Protein AF-A0A3B9SVS0-F1 (afdb_monomer_lite)

pLDDT: mean 84.58, std 17.17, range [29.16, 98.44]

Radius of gyration: 19.47 Å; chains: 1; bounding box: 63×53×43 Å

Structure (mmCIF, N/CA/C/O backbone):
data_AF-A0A3B9SVS0-F1
#
_entry.id   AF-A0A3B9SVS0-F1
#
loop_
_atom_site.group_PDB
_atom_site.id
_atom_site.type_symbol
_atom_site.label_atom_id
_atom_site.label_alt_id
_atom_site.label_comp_id
_atom_site.label_asym_id
_atom_site.label_entity_id
_atom_site.label_seq_id
_atom_site.pdbx_PDB_ins_code
_atom_site.Cartn_x
_atom_site.Cartn_y
_atom_site.Cartn_z
_atom_site.occupancy
_atom_site.B_iso_or_equiv
_atom_site.auth_seq_id
_atom_site.auth_comp_id
_atom_site.auth_asym_id
_atom_site.auth_atom_id
_atom_site.pdbx_PDB_model_num
ATOM 1 N N . MET A 1 1 ? -18.457 -29.940 -22.248 1.00 34.75 1 MET A N 1
ATOM 2 C CA . MET A 1 1 ? -18.359 -29.560 -20.824 1.00 34.75 1 MET A CA 1
ATOM 3 C C . MET A 1 1 ? -16.904 -29.214 -20.535 1.00 34.75 1 MET A C 1
ATOM 5 O O . MET A 1 1 ? -16.138 -30.087 -20.166 1.00 34.75 1 MET A O 1
ATOM 9 N N . PHE A 1 2 ? -16.498 -27.975 -20.819 1.00 29.16 2 PHE A N 1
ATOM 10 C CA . PHE A 1 2 ? -15.160 -27.461 -20.512 1.00 29.16 2 PHE A CA 1
ATOM 11 C C . PHE A 1 2 ? -15.329 -26.386 -19.438 1.00 29.16 2 PHE A C 1
ATOM 13 O O . PHE A 1 2 ? -15.630 -25.236 -19.742 1.00 29.16 2 PHE A O 1
ATOM 20 N N . LEU A 1 3 ? -15.206 -26.782 -18.172 1.00 33.38 3 LEU A N 1
ATOM 21 C CA . LEU A 1 3 ? -15.013 -25.849 -17.066 1.00 33.38 3 LEU A CA 1
ATOM 22 C C . LEU A 1 3 ? -13.530 -25.465 -17.063 1.00 33.38 3 LEU A C 1
ATOM 24 O O . LEU A 1 3 ? -12.731 -26.055 -16.343 1.00 33.38 3 LEU A O 1
ATOM 28 N N . PHE A 1 4 ? -13.150 -24.486 -17.885 1.00 34.84 4 PHE A N 1
ATOM 29 C CA . PHE A 1 4 ? -11.942 -23.717 -17.599 1.00 34.84 4 PHE A CA 1
ATOM 30 C C . PHE A 1 4 ? -12.258 -22.855 -16.376 1.00 34.84 4 PHE A C 1
ATOM 32 O O . PHE A 1 4 ? -12.813 -21.763 -16.487 1.00 34.84 4 PHE A O 1
ATOM 39 N N . GLY A 1 5 ? -11.971 -23.397 -15.193 1.00 36.47 5 GLY A N 1
ATOM 40 C CA . GLY A 1 5 ? -11.959 -22.651 -13.943 1.00 36.47 5 GLY A CA 1
ATOM 41 C C . GLY A 1 5 ? -10.818 -21.643 -13.978 1.00 36.47 5 GLY A C 1
ATOM 42 O O . GLY A 1 5 ? -9.746 -21.895 -13.440 1.00 36.47 5 GLY A O 1
ATOM 43 N N . LEU A 1 6 ? -11.032 -20.512 -14.648 1.00 36.91 6 LEU A N 1
ATOM 44 C CA . LEU A 1 6 ? -10.193 -19.339 -14.478 1.00 36.91 6 LEU A CA 1
ATOM 45 C C . LEU A 1 6 ? -10.395 -18.861 -13.041 1.00 36.91 6 LEU A C 1
ATOM 47 O O . LEU A 1 6 ? -11.399 -18.234 -12.702 1.00 36.91 6 LEU A O 1
ATOM 51 N N . SER A 1 7 ? -9.435 -19.212 -12.197 1.00 43.19 7 SER A N 1
ATOM 52 C CA . SER A 1 7 ? -9.202 -18.677 -10.862 1.00 43.19 7 SER A CA 1
ATOM 53 C C . SER A 1 7 ? -8.922 -17.170 -10.946 1.00 43.19 7 SER A C 1
ATOM 55 O O . SER A 1 7 ? -7.798 -16.716 -10.772 1.00 43.19 7 SER A O 1
ATOM 57 N N . LEU A 1 8 ? -9.944 -16.385 -11.286 1.00 49.56 8 LEU A N 1
ATOM 58 C CA . LEU A 1 8 ? -9.849 -14.945 -11.493 1.00 49.56 8 LEU A CA 1
ATOM 59 C C . LEU A 1 8 ? -9.891 -14.218 -10.150 1.00 49.56 8 LEU A C 1
ATOM 61 O O . LEU A 1 8 ? -10.832 -14.376 -9.371 1.00 49.56 8 LEU A O 1
ATOM 65 N N . ILE A 1 9 ? -8.890 -13.371 -9.915 1.00 55.78 9 ILE A N 1
ATOM 66 C CA . ILE A 1 9 ? -9.034 -12.239 -9.002 1.00 55.78 9 ILE A CA 1
ATOM 67 C C . ILE A 1 9 ? -9.974 -11.255 -9.695 1.00 55.78 9 ILE A C 1
ATOM 69 O O . ILE A 1 9 ? -9.758 -10.904 -10.855 1.00 55.78 9 ILE A O 1
ATOM 73 N N . TYR A 1 10 ? -11.011 -10.798 -9.005 1.00 59.59 10 TYR A N 1
ATOM 74 C CA . TYR A 1 10 ? -11.919 -9.794 -9.550 1.00 59.59 10 TYR A CA 1
ATOM 75 C C . TYR A 1 10 ? -12.054 -8.608 -8.607 1.00 59.59 10 TYR A C 1
ATOM 77 O O . TYR A 1 10 ? -12.062 -8.743 -7.380 1.00 59.59 10 TYR A O 1
ATOM 85 N N . LEU A 1 11 ? -12.173 -7.427 -9.213 1.00 63.50 11 LEU A N 1
ATOM 86 C CA . LEU A 1 11 ? -12.477 -6.195 -8.505 1.00 63.50 11 LEU A CA 1
ATOM 87 C C . LEU A 1 11 ? -13.895 -6.295 -7.955 1.00 63.50 11 LEU A C 1
ATOM 89 O O . LEU A 1 11 ? -14.865 -6.432 -8.702 1.00 63.50 11 LEU A O 1
ATOM 93 N N . LYS A 1 12 ? -14.024 -6.210 -6.634 1.00 63.00 12 LYS A N 1
ATOM 94 C CA . LYS A 1 12 ? -15.321 -6.155 -5.970 1.00 63.00 12 LYS A CA 1
ATOM 95 C C . LYS A 1 12 ? -15.538 -4.748 -5.443 1.00 63.00 12 LYS A C 1
ATOM 97 O O . LYS A 1 12 ? -14.778 -4.286 -4.598 1.00 63.00 12 LYS A O 1
ATOM 102 N N . LYS A 1 13 ? -16.597 -4.081 -5.907 1.00 57.41 13 LYS A N 1
ATOM 103 C CA . LYS A 1 13 ? -17.079 -2.844 -5.286 1.00 57.41 13 LYS A CA 1
ATOM 104 C C . LYS A 1 13 ? -17.895 -3.220 -4.052 1.00 57.41 13 LYS A C 1
ATOM 106 O O . LYS A 1 13 ? -19.038 -3.654 -4.157 1.00 57.41 13 LYS A O 1
ATOM 111 N N . CYS A 1 14 ? -17.291 -3.104 -2.883 1.00 57.12 14 CYS A N 1
ATOM 112 C CA . CYS A 1 14 ? -17.980 -3.232 -1.612 1.00 57.12 14 CYS A CA 1
ATOM 113 C C . CYS A 1 14 ? -18.453 -1.844 -1.167 1.00 57.12 14 CYS A C 1
ATOM 115 O O . CYS A 1 14 ? -17.655 -0.926 -0.974 1.00 57.12 14 CYS A O 1
ATOM 117 N N . GLY A 1 15 ? -19.763 -1.690 -0.975 1.00 50.50 15 GLY A N 1
ATOM 118 C CA . GLY A 1 15 ? -20.287 -0.603 -0.158 1.00 50.50 15 GLY A CA 1
ATOM 119 C C . GLY A 1 15 ? -19.919 -0.897 1.290 1.00 50.50 15 GLY A C 1
ATOM 120 O O . GLY A 1 15 ? -20.577 -1.710 1.930 1.00 50.50 15 GLY A O 1
ATOM 121 N N . PHE A 1 16 ? -18.839 -0.303 1.795 1.00 51.84 16 PHE A N 1
ATOM 122 C CA . PHE A 1 16 ? -18.446 -0.437 3.199 1.00 51.84 16 PHE A CA 1
ATOM 123 C C . PHE A 1 16 ? -19.312 0.481 4.065 1.00 51.84 16 PHE A C 1
ATOM 125 O O . PHE A 1 16 ? -18.853 1.491 4.586 1.00 51.84 16 PHE A O 1
ATOM 132 N N . LEU A 1 17 ? -20.594 0.137 4.157 1.00 39.66 17 LEU A N 1
ATOM 133 C CA . LEU A 1 17 ? -21.454 0.540 5.259 1.00 39.66 17 LEU A CA 1
ATOM 134 C C . LEU A 1 17 ? -21.440 -0.623 6.249 1.00 39.66 17 LEU A C 1
A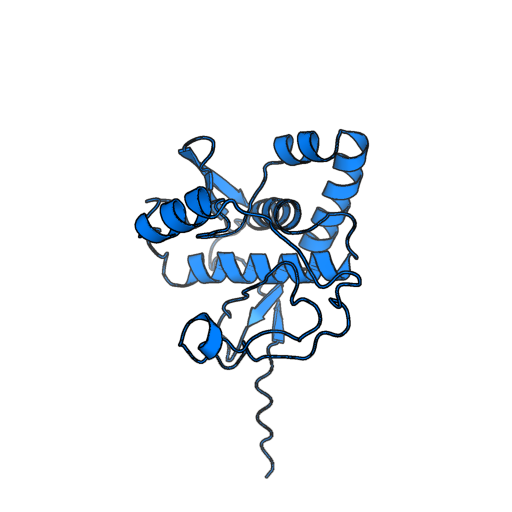TOM 136 O O . LEU A 1 17 ? -21.692 -1.767 5.866 1.00 39.66 17 LEU A O 1
ATOM 140 N N . ILE A 1 18 ? -21.121 -0.347 7.510 1.00 44.09 18 ILE A N 1
ATOM 141 C CA . ILE A 1 18 ? -21.361 -1.303 8.593 1.00 44.09 18 ILE A CA 1
ATOM 142 C C . ILE A 1 18 ? -22.877 -1.582 8.585 1.00 44.09 18 ILE A C 1
ATOM 144 O O . ILE A 1 18 ? -23.648 -0.616 8.575 1.00 44.09 18 ILE A O 1
ATOM 148 N N . PRO A 1 19 ? -23.350 -2.844 8.546 1.00 37.72 19 PRO A N 1
ATOM 149 C CA . PRO A 1 19 ? -24.780 -3.128 8.622 1.00 37.72 19 PRO A CA 1
ATOM 150 C C . PRO A 1 19 ? -25.368 -2.468 9.877 1.00 37.72 19 PRO A C 1
ATOM 152 O O . PRO A 1 19 ? -25.032 -2.854 10.992 1.00 37.72 19 PRO A O 1
ATOM 155 N N . GLY A 1 20 ? -26.199 -1.438 9.694 1.00 40.69 20 GLY A N 1
ATOM 156 C CA . GLY A 1 20 ? -26.822 -0.688 10.791 1.00 40.69 20 GLY A CA 1
ATOM 157 C C . GLY A 1 20 ? -26.140 0.621 11.217 1.00 40.69 20 GLY A C 1
ATOM 158 O O . GLY A 1 20 ? -26.683 1.291 12.091 1.00 40.69 20 GLY A O 1
ATOM 159 N N . GLN A 1 21 ? -25.028 1.051 10.605 1.00 38.16 21 GLN A N 1
ATOM 160 C CA . GLN A 1 21 ? -24.434 2.367 10.886 1.00 38.16 21 GLN A CA 1
ATOM 161 C C . GLN A 1 21 ? -24.169 3.191 9.621 1.00 38.16 21 GLN A C 1
ATOM 163 O O . GLN A 1 21 ? -23.650 2.718 8.614 1.00 38.16 21 GLN A O 1
ATOM 168 N N . LYS A 1 22 ? -24.515 4.479 9.718 1.00 45.59 22 LYS A N 1
ATOM 169 C CA . LYS A 1 22 ? -24.278 5.535 8.721 1.00 45.59 22 LYS A CA 1
ATOM 170 C C . LYS A 1 22 ? -22.833 6.073 8.764 1.00 45.59 22 LYS A C 1
ATOM 172 O O . LYS A 1 22 ? -22.541 7.065 8.102 1.00 45.59 22 LYS A O 1
ATOM 177 N N . GLU A 1 23 ? -21.960 5.462 9.568 1.00 52.47 23 GLU A N 1
ATOM 178 C CA . GLU A 1 23 ? -20.589 5.913 9.817 1.00 52.47 23 GLU A CA 1
ATOM 179 C C . GLU A 1 23 ? -19.575 5.245 8.880 1.00 52.47 23 GLU A C 1
ATOM 181 O O . GLU A 1 23 ? -19.696 4.077 8.507 1.00 52.47 23 GLU A O 1
ATOM 186 N N . LEU A 1 24 ? -18.564 6.024 8.487 1.00 69.94 24 LEU A N 1
ATOM 187 C CA . LEU A 1 24 ? -17.428 5.561 7.695 1.00 69.94 24 LEU A CA 1
ATOM 188 C C . LEU A 1 24 ? -16.562 4.624 8.541 1.00 69.94 24 LEU A C 1
ATOM 190 O O . LEU A 1 24 ? -16.229 4.968 9.674 1.00 69.94 24 LEU A O 1
ATOM 194 N N . LEU A 1 25 ? -16.159 3.482 7.972 1.00 84.38 25 LEU A N 1
ATOM 195 C CA . LEU A 1 25 ? -15.236 2.553 8.628 1.00 84.38 25 LEU A CA 1
ATOM 196 C C . LEU A 1 25 ? -13.976 3.292 9.106 1.00 84.38 25 LEU A C 1
ATOM 198 O O . LEU A 1 25 ? -13.324 3.986 8.320 1.00 84.38 25 LEU A O 1
ATOM 202 N N . GLN A 1 26 ? -13.648 3.106 10.381 1.00 89.69 26 GLN A N 1
ATOM 203 C CA . GLN A 1 26 ? -12.457 3.647 11.024 1.00 89.69 26 GLN A CA 1
ATOM 204 C C . GLN A 1 26 ? -11.346 2.592 11.073 1.00 89.69 26 GLN A C 1
ATOM 206 O O . GLN A 1 26 ? -11.622 1.400 11.210 1.00 89.69 26 GLN A O 1
ATOM 211 N N . VAL A 1 27 ? -10.098 3.041 10.981 1.00 91.75 27 VAL A N 1
ATOM 212 C CA . VAL A 1 27 ? -8.880 2.239 11.124 1.00 91.75 27 VAL A CA 1
ATOM 213 C C . VAL A 1 27 ? -8.118 2.756 12.337 1.00 91.75 27 VAL A C 1
ATOM 215 O O . VAL A 1 27 ? -7.740 3.928 12.370 1.00 91.75 27 VAL A O 1
ATOM 218 N N . ARG A 1 28 ? -7.868 1.889 13.321 1.00 92.75 28 ARG A N 1
ATOM 219 C CA . ARG A 1 28 ? -7.017 2.192 14.477 1.00 92.75 28 ARG A CA 1
ATOM 220 C C . ARG A 1 28 ? -5.566 1.881 14.122 1.00 92.75 28 ARG A C 1
ATOM 222 O O . ARG A 1 28 ? -5.165 0.718 14.094 1.00 92.75 28 ARG A O 1
ATOM 229 N N . LEU A 1 29 ? -4.791 2.914 13.824 1.00 93.62 29 LEU A N 1
ATOM 230 C CA . LEU A 1 29 ? -3.387 2.826 13.435 1.00 93.62 29 LEU A CA 1
ATOM 231 C C . LEU A 1 29 ? -2.484 3.104 14.639 1.00 93.62 29 LEU A C 1
ATOM 233 O O . LEU A 1 29 ? -2.547 4.189 15.210 1.00 93.62 29 LEU A O 1
ATOM 237 N N . TYR A 1 30 ? -1.605 2.163 14.973 1.00 93.69 30 TYR A N 1
ATOM 238 C CA . TYR A 1 30 ? -0.477 2.415 15.868 1.00 93.69 30 TYR A CA 1
ATOM 239 C C . TYR A 1 30 ? 0.667 3.105 15.111 1.00 93.69 30 TYR A C 1
ATOM 241 O O . TYR A 1 30 ? 1.130 2.577 14.096 1.00 93.69 30 TYR A O 1
ATOM 249 N N . GLN A 1 31 ? 1.132 4.252 15.611 1.00 92.94 31 GLN A N 1
ATOM 250 C CA . GLN A 1 31 ? 2.270 4.989 15.056 1.00 92.94 31 GLN A CA 1
ATOM 251 C C . GLN A 1 31 ? 3.528 4.754 15.894 1.00 92.94 31 GLN A C 1
ATOM 253 O O . GLN A 1 31 ? 3.607 5.209 17.035 1.00 92.94 31 GLN A O 1
ATOM 258 N N . HIS A 1 32 ? 4.554 4.110 15.335 1.00 91.62 32 HIS A N 1
ATOM 259 C CA . HIS A 1 32 ? 5.781 3.793 16.084 1.00 91.62 32 HIS A CA 1
ATOM 260 C C . HIS A 1 32 ? 6.559 5.037 16.523 1.00 91.62 32 HIS A C 1
ATOM 262 O O . HIS A 1 32 ? 7.289 4.993 17.511 1.00 91.62 32 HIS A O 1
ATOM 268 N N . LYS A 1 33 ? 6.411 6.154 15.804 1.00 89.81 33 LYS A N 1
ATOM 269 C CA . LYS A 1 33 ? 7.106 7.408 16.115 1.00 89.81 33 LYS A CA 1
ATOM 270 C C . LYS A 1 33 ? 6.612 8.059 17.409 1.00 89.81 33 LYS A C 1
ATOM 272 O O . LYS A 1 33 ? 7.419 8.633 18.133 1.00 89.81 33 LYS A O 1
ATOM 277 N N . THR A 1 34 ? 5.306 8.003 17.674 1.00 91.69 34 THR A N 1
ATOM 278 C CA . THR A 1 34 ? 4.682 8.613 18.862 1.00 91.69 34 THR A CA 1
ATOM 279 C C . THR A 1 34 ? 4.330 7.584 19.934 1.00 91.69 34 THR A C 1
ATOM 281 O O . THR A 1 34 ? 4.207 7.941 21.100 1.00 91.69 34 THR A O 1
ATOM 284 N N . GLY A 1 35 ? 4.186 6.311 19.557 1.00 91.88 35 GLY A N 1
ATOM 285 C CA . GLY A 1 35 ? 3.681 5.250 20.424 1.00 91.88 35 GLY A CA 1
ATOM 286 C C . GLY A 1 35 ? 2.163 5.291 20.626 1.00 91.88 35 GLY A C 1
ATOM 287 O O . GLY A 1 35 ? 1.648 4.588 21.494 1.00 91.88 35 GLY A O 1
ATOM 288 N N . GLU A 1 36 ? 1.444 6.109 19.854 1.00 93.25 36 GLU A N 1
ATOM 289 C CA . GLU A 1 36 ? 0.007 6.340 20.015 1.00 93.25 36 GLU A CA 1
ATOM 290 C C . GLU A 1 36 ? -0.830 5.560 18.996 1.00 93.25 36 GLU A C 1
ATOM 292 O O . GLU A 1 36 ? -0.385 5.257 17.886 1.00 93.25 36 GLU A O 1
ATOM 297 N N . ILE A 1 37 ? -2.083 5.283 19.368 1.00 93.31 37 ILE A N 1
ATOM 298 C CA . ILE A 1 37 ? -3.096 4.730 18.467 1.00 93.31 37 ILE A CA 1
ATOM 299 C C . ILE A 1 37 ? -4.011 5.864 18.015 1.00 93.31 37 ILE A C 1
ATOM 301 O O . ILE A 1 37 ? -4.699 6.478 18.829 1.00 93.31 37 ILE A O 1
ATOM 305 N N . VAL A 1 38 ? -4.058 6.105 16.709 1.00 93.69 38 VAL A N 1
ATOM 306 C CA . VAL A 1 38 ? -4.958 7.084 16.093 1.00 93.69 38 VAL A CA 1
ATOM 307 C C . VAL A 1 38 ? -6.083 6.379 15.347 1.00 93.69 38 VAL A C 1
ATOM 309 O O . VAL A 1 38 ? -5.860 5.367 14.687 1.00 93.69 38 VAL A O 1
ATOM 312 N N . SER A 1 39 ? -7.300 6.914 15.434 1.00 93.44 39 SER A N 1
ATOM 313 C CA . SER A 1 39 ? -8.435 6.446 14.633 1.00 93.44 39 SER A CA 1
ATOM 314 C C . SER A 1 39 ? -8.590 7.334 13.407 1.00 93.44 39 SER A C 1
ATOM 316 O O . SER A 1 39 ? -8.743 8.547 13.544 1.00 93.44 39 SER A O 1
ATOM 318 N N . LEU A 1 40 ? -8.553 6.735 12.219 1.00 93.44 40 LEU A N 1
ATOM 319 C CA . LEU A 1 40 ? -8.651 7.439 10.942 1.00 93.44 40 LEU A CA 1
ATOM 320 C C . LEU A 1 40 ? -9.789 6.862 10.096 1.00 93.44 40 LEU A C 1
ATOM 322 O O . LEU A 1 40 ? -9.937 5.638 10.045 1.00 93.44 40 LEU A O 1
ATOM 326 N N . PRO A 1 41 ? -10.542 7.684 9.345 1.00 93.81 41 PRO A N 1
ATOM 327 C CA . PRO A 1 41 ? -11.400 7.171 8.285 1.00 93.81 41 PRO A CA 1
ATOM 328 C C . PRO A 1 41 ? -10.588 6.314 7.307 1.00 93.81 41 PRO A C 1
ATOM 330 O O . PRO A 1 41 ? -9.479 6.694 6.927 1.00 93.81 41 PRO A O 1
ATOM 333 N N . LEU A 1 42 ? 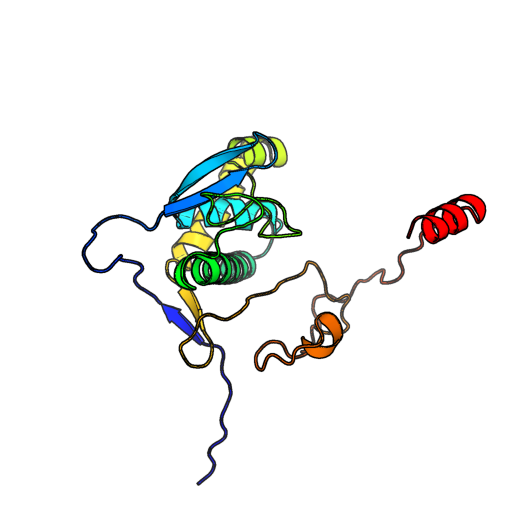-11.151 5.190 6.847 1.00 93.50 42 LEU A N 1
ATOM 334 C CA . LEU A 1 42 ? -10.464 4.245 5.955 1.00 93.50 42 LEU A CA 1
ATOM 335 C C . LEU A 1 42 ? -9.758 4.947 4.790 1.00 93.50 42 LEU A C 1
ATOM 337 O O . LEU A 1 42 ? -8.579 4.720 4.558 1.00 93.50 42 LEU A O 1
ATOM 341 N N . GLU A 1 43 ? -10.455 5.827 4.076 1.00 94.56 43 GLU A N 1
ATOM 342 C CA . GLU A 1 43 ? -9.886 6.485 2.894 1.00 94.56 43 GLU A CA 1
ATOM 343 C C . GLU A 1 43 ? -8.759 7.475 3.251 1.00 94.56 43 GLU A C 1
ATOM 345 O O . GLU A 1 43 ? -7.828 7.657 2.469 1.00 94.56 43 GLU A O 1
ATOM 350 N N . GLU A 1 44 ? -8.778 8.075 4.446 1.00 95.38 44 GLU A N 1
ATOM 351 C CA . GLU A 1 44 ? -7.660 8.892 4.939 1.00 95.38 44 GLU A CA 1
ATOM 352 C C . GLU A 1 44 ? -6.446 8.034 5.290 1.00 95.38 44 GLU A C 1
ATOM 354 O O . GLU A 1 44 ? -5.321 8.390 4.935 1.00 95.38 44 GLU A O 1
ATOM 359 N N . TYR A 1 45 ? -6.672 6.870 5.902 1.00 96.56 45 TYR A N 1
ATOM 360 C CA . TYR A 1 45 ? -5.621 5.882 6.117 1.00 96.56 45 TYR A CA 1
ATOM 361 C C . TYR A 1 45 ? -4.985 5.449 4.784 1.00 96.56 45 TYR A C 1
ATOM 363 O O . TYR A 1 45 ? -3.761 5.506 4.649 1.00 96.56 45 TYR A O 1
ATOM 371 N N . ILE A 1 46 ? -5.794 5.121 3.766 1.00 97.56 46 ILE A N 1
ATOM 372 C CA . ILE A 1 46 ? -5.290 4.710 2.444 1.00 97.56 46 ILE A CA 1
ATOM 373 C C . ILE A 1 46 ? -4.481 5.822 1.762 1.00 97.56 46 ILE A C 1
ATOM 375 O O . ILE A 1 46 ? -3.450 5.520 1.163 1.00 97.56 46 ILE A O 1
ATOM 379 N N . ASN A 1 47 ? -4.861 7.098 1.898 1.00 97.69 47 ASN A N 1
ATOM 380 C CA . ASN A 1 47 ? -4.045 8.208 1.383 1.00 97.69 47 ASN A CA 1
ATOM 381 C C . ASN A 1 47 ? -2.623 8.198 1.968 1.00 97.69 47 ASN A C 1
ATOM 383 O O . ASN A 1 47 ? -1.655 8.389 1.230 1.00 97.69 47 ASN A O 1
ATOM 387 N N . GLY A 1 48 ? -2.494 7.964 3.278 1.00 97.50 48 GLY A N 1
ATOM 388 C CA . GLY A 1 48 ? -1.197 7.887 3.953 1.00 97.50 48 GLY A CA 1
ATOM 389 C C . GLY A 1 48 ? -0.368 6.674 3.541 1.00 97.50 48 GLY A C 1
ATOM 390 O O . GLY A 1 48 ? 0.841 6.809 3.368 1.00 97.50 48 GLY A O 1
ATOM 391 N N . VAL A 1 49 ? -1.009 5.524 3.302 1.00 97.88 49 VAL A N 1
ATOM 392 C CA . VAL A 1 49 ? -0.316 4.327 2.801 1.00 97.88 49 VAL A CA 1
ATOM 393 C C . VAL A 1 49 ? 0.211 4.544 1.387 1.00 97.88 49 VAL A C 1
ATOM 395 O O . VAL A 1 49 ? 1.391 4.324 1.128 1.00 97.88 49 VAL A O 1
ATOM 398 N N . VAL A 1 50 ? -0.627 5.026 0.464 1.00 98.00 50 VAL A N 1
ATOM 399 C CA . VAL A 1 50 ? -0.208 5.255 -0.930 1.00 98.00 50 VAL A CA 1
ATOM 400 C C . VAL A 1 50 ? 0.935 6.274 -0.995 1.00 98.00 50 VAL A C 1
ATOM 402 O O . VAL A 1 50 ? 1.883 6.075 -1.748 1.00 98.00 50 VAL A O 1
ATOM 405 N N . ALA A 1 51 ? 0.888 7.324 -0.169 1.00 97.50 51 ALA A N 1
ATOM 406 C CA . ALA A 1 51 ? 1.952 8.323 -0.073 1.00 97.50 51 ALA A CA 1
ATOM 407 C C . ALA A 1 51 ? 3.274 7.781 0.506 1.00 97.50 51 ALA A C 1
ATOM 409 O O . ALA A 1 51 ? 4.345 8.334 0.233 1.00 97.50 51 ALA A O 1
ATOM 410 N N . ALA A 1 52 ? 3.204 6.742 1.340 1.00 96.44 52 ALA A N 1
ATOM 411 C CA . ALA A 1 52 ? 4.364 6.126 1.968 1.00 96.44 52 ALA A CA 1
ATOM 412 C C . ALA A 1 52 ? 5.019 5.060 1.079 1.00 96.44 52 ALA A C 1
ATOM 414 O O . ALA A 1 52 ? 6.245 5.022 1.012 1.00 96.44 52 ALA A O 1
ATOM 415 N N . GLU A 1 53 ? 4.208 4.239 0.409 1.00 95.19 53 GLU A N 1
ATOM 416 C CA . GLU A 1 53 ? 4.634 3.030 -0.310 1.00 95.19 53 GLU A CA 1
ATOM 417 C C . GLU A 1 53 ? 5.013 3.279 -1.772 1.00 95.19 53 GLU A C 1
ATOM 419 O O . GLU A 1 53 ? 5.755 2.493 -2.358 1.00 95.19 53 GLU A O 1
ATOM 424 N N . MET A 1 54 ? 4.510 4.355 -2.389 1.00 94.50 54 MET A N 1
ATOM 425 C CA . MET A 1 54 ? 4.712 4.592 -3.817 1.00 94.50 54 MET A CA 1
ATOM 426 C C . MET A 1 54 ? 5.092 6.044 -4.132 1.00 94.50 54 MET A C 1
ATOM 428 O O . MET A 1 54 ? 4.520 6.969 -3.548 1.00 94.50 54 MET A O 1
ATOM 432 N N . PRO A 1 55 ? 6.021 6.285 -5.082 1.00 95.06 55 PRO A N 1
ATOM 433 C CA . PRO A 1 55 ? 6.313 7.638 -5.542 1.00 95.06 55 PRO A CA 1
ATOM 434 C C . PRO A 1 55 ? 5.060 8.301 -6.122 1.00 95.06 55 PRO A C 1
ATOM 436 O O . PRO A 1 55 ? 4.384 7.737 -6.984 1.00 95.06 55 PRO A O 1
ATOM 439 N N . ALA A 1 56 ? 4.750 9.519 -5.681 1.00 95.06 56 ALA A N 1
ATOM 440 C CA . ALA A 1 56 ? 3.538 10.225 -6.104 1.00 95.06 56 ALA A CA 1
ATOM 441 C C . ALA A 1 56 ? 3.564 10.625 -7.595 1.00 95.06 56 ALA A C 1
ATOM 443 O O . ALA A 1 56 ? 2.531 10.899 -8.218 1.00 95.06 56 ALA A O 1
ATOM 444 N N . GLU A 1 57 ? 4.751 10.643 -8.192 1.00 95.12 57 GLU A N 1
ATOM 445 C CA . GLU A 1 57 ? 4.996 10.867 -9.610 1.00 95.12 57 GLU A CA 1
ATOM 446 C C . GLU A 1 57 ? 4.466 9.729 -10.486 1.00 95.12 57 GLU A C 1
ATOM 448 O O . GLU A 1 57 ? 4.139 9.982 -11.647 1.00 95.12 57 GLU A O 1
ATOM 453 N N . PHE A 1 58 ? 4.317 8.515 -9.943 1.00 95.50 58 PHE A N 1
ATOM 454 C CA . PHE A 1 58 ? 3.901 7.340 -10.712 1.00 95.50 58 PHE A CA 1
ATOM 455 C C . PHE A 1 58 ? 2.553 7.543 -11.418 1.00 95.50 58 PHE A C 1
ATOM 457 O O . PHE A 1 58 ? 1.739 8.363 -10.977 1.00 95.50 58 PHE A O 1
ATOM 464 N N . PRO A 1 59 ? 2.294 6.821 -12.524 1.00 97.25 59 PRO A N 1
ATOM 465 C CA . PRO A 1 59 ? 1.032 6.918 -13.248 1.00 97.25 59 PRO A CA 1
ATOM 466 C C . PRO A 1 59 ? -0.181 6.751 -12.330 1.00 97.25 59 PRO A C 1
ATOM 468 O O . PRO A 1 59 ? -0.152 5.987 -11.368 1.00 97.25 59 PRO A O 1
ATOM 471 N N . GLU A 1 60 ? -1.268 7.453 -12.639 1.00 96.94 60 GLU A N 1
ATOM 472 C CA . GLU A 1 60 ? -2.474 7.437 -11.805 1.00 96.94 60 GLU A CA 1
ATOM 473 C C . GLU A 1 60 ? -3.055 6.028 -11.641 1.00 96.94 60 GLU A C 1
ATOM 475 O O . GLU A 1 60 ? -3.443 5.645 -10.542 1.00 96.94 60 GLU A O 1
ATOM 480 N N . GLU A 1 61 ? -3.024 5.216 -12.698 1.00 97.81 61 GLU A N 1
ATOM 481 C CA . GLU A 1 61 ? -3.475 3.823 -12.643 1.00 97.81 61 GLU A CA 1
ATOM 482 C C . GLU A 1 61 ? -2.619 2.960 -11.702 1.00 97.81 61 GLU A C 1
ATOM 484 O O . GLU A 1 61 ? -3.149 2.070 -11.036 1.00 97.81 61 GLU A O 1
ATOM 489 N N . ALA A 1 62 ? -1.324 3.266 -11.551 1.00 96.81 62 ALA A N 1
ATOM 490 C CA . ALA A 1 62 ? -0.494 2.618 -10.537 1.00 96.81 62 ALA A CA 1
ATOM 491 C C . ALA A 1 62 ? -0.949 3.028 -9.125 1.00 96.81 62 ALA A C 1
ATOM 493 O O . ALA A 1 62 ? -1.146 2.161 -8.274 1.00 96.81 62 ALA A O 1
ATOM 494 N N . LEU A 1 63 ? -1.208 4.327 -8.890 1.00 98.38 63 LEU A N 1
ATOM 495 C CA . LEU A 1 63 ? -1.754 4.847 -7.618 1.00 98.38 63 LEU A CA 1
ATOM 496 C C . LEU A 1 63 ? -3.094 4.196 -7.266 1.00 98.38 63 LEU A C 1
ATOM 498 O O . LEU A 1 63 ? -3.305 3.811 -6.115 1.00 98.38 63 LEU A O 1
ATOM 502 N N . LYS A 1 64 ? -3.968 4.003 -8.256 1.00 98.44 64 LYS A N 1
ATOM 503 C CA . LYS A 1 64 ? -5.244 3.296 -8.101 1.00 98.44 64 LYS A CA 1
ATOM 504 C C . LYS A 1 64 ? -5.037 1.830 -7.721 1.00 98.44 64 LYS A C 1
ATOM 506 O O . LYS A 1 64 ? -5.675 1.357 -6.780 1.00 98.44 64 LYS A O 1
ATOM 511 N N . ALA A 1 65 ? -4.129 1.122 -8.395 1.00 97.81 65 ALA A N 1
ATOM 512 C CA . ALA A 1 65 ? -3.815 -0.271 -8.077 1.00 97.81 65 ALA A CA 1
ATOM 513 C C . ALA A 1 65 ? -3.284 -0.423 -6.639 1.00 97.81 65 ALA A C 1
ATOM 515 O O . ALA A 1 65 ? -3.781 -1.265 -5.886 1.00 97.81 65 ALA A O 1
ATOM 516 N N . GLN A 1 66 ? -2.359 0.450 -6.223 1.00 98.31 66 GLN A N 1
ATOM 517 C CA . GLN A 1 66 ? -1.829 0.470 -4.857 1.00 98.31 66 GLN A CA 1
ATOM 518 C C . GLN A 1 66 ? -2.919 0.776 -3.823 1.00 98.31 66 GLN A C 1
ATOM 520 O O . GLN A 1 66 ? -2.977 0.124 -2.782 1.00 98.31 66 GLN A O 1
ATOM 525 N N . ALA A 1 67 ? -3.823 1.720 -4.109 1.00 98.00 67 ALA A N 1
ATOM 526 C CA . ALA A 1 67 ? -4.941 2.040 -3.223 1.00 98.00 67 ALA A CA 1
ATOM 527 C C . ALA A 1 67 ? -5.860 0.828 -3.001 1.00 98.00 67 ALA A C 1
ATOM 529 O O . ALA A 1 67 ? -6.259 0.544 -1.871 1.00 98.00 67 ALA A O 1
ATOM 530 N N . VAL A 1 68 ? -6.174 0.078 -4.062 1.00 97.62 68 VAL A N 1
ATOM 531 C CA . VAL A 1 68 ? -6.989 -1.145 -3.980 1.00 97.62 68 VAL A CA 1
ATOM 532 C C . VAL A 1 68 ? -6.271 -2.246 -3.191 1.00 97.62 68 VAL A C 1
ATOM 534 O O . VAL A 1 68 ? -6.901 -2.897 -2.349 1.00 97.62 68 VAL A O 1
ATOM 537 N N . ALA A 1 69 ? -4.967 -2.440 -3.413 1.00 96.88 69 ALA A N 1
ATOM 538 C CA . ALA A 1 69 ? -4.157 -3.400 -2.664 1.00 96.88 69 ALA A CA 1
ATOM 539 C C . ALA A 1 69 ? -4.120 -3.051 -1.167 1.00 96.88 69 ALA A C 1
ATOM 541 O O . ALA A 1 69 ? -4.501 -3.873 -0.333 1.00 96.88 69 ALA A O 1
ATOM 542 N N . ALA A 1 70 ? -3.786 -1.803 -0.824 1.00 96.94 70 ALA A N 1
ATOM 543 C CA . ALA A 1 70 ? -3.749 -1.336 0.559 1.00 96.94 70 ALA A CA 1
ATOM 544 C C . ALA A 1 70 ? -5.109 -1.444 1.260 1.00 96.94 70 ALA A C 1
ATOM 546 O O . ALA A 1 70 ? -5.203 -1.927 2.388 1.00 96.94 70 ALA A O 1
ATOM 547 N N . ARG A 1 71 ? -6.194 -1.084 0.566 1.00 95.81 71 ARG A N 1
ATOM 548 C CA . ARG A 1 71 ? -7.553 -1.222 1.102 1.00 95.81 71 ARG A CA 1
ATOM 549 C C . ARG A 1 71 ? -7.900 -2.678 1.382 1.00 95.81 71 ARG A C 1
ATOM 551 O O . ARG A 1 71 ? -8.452 -2.989 2.432 1.00 95.81 71 ARG A O 1
ATOM 558 N N . THR A 1 72 ? -7.554 -3.577 0.467 1.00 94.12 72 THR A N 1
ATOM 559 C CA . THR A 1 72 ? -7.780 -5.016 0.650 1.00 94.12 72 THR A CA 1
ATOM 560 C C . THR A 1 72 ? -7.017 -5.541 1.866 1.00 94.12 72 THR A C 1
ATOM 562 O O . THR A 1 72 ? -7.593 -6.273 2.670 1.00 94.12 72 THR A O 1
ATOM 565 N N . TYR A 1 73 ? -5.763 -5.114 2.036 1.00 93.81 73 TYR A N 1
ATOM 566 C CA . TYR A 1 73 ? -4.893 -5.530 3.132 1.00 93.81 73 TYR A CA 1
ATOM 567 C C . TYR A 1 73 ? -5.474 -5.167 4.502 1.00 93.81 73 TYR A C 1
ATOM 569 O O . TYR A 1 73 ? -5.713 -6.046 5.337 1.00 93.81 73 TYR A O 1
ATOM 577 N N . VAL A 1 74 ? -5.765 -3.881 4.725 1.00 92.38 74 VAL A N 1
ATOM 578 C CA . VAL A 1 74 ? -6.268 -3.408 6.023 1.00 92.38 74 VAL A CA 1
ATOM 579 C C . VAL A 1 74 ? -7.649 -3.984 6.335 1.00 92.38 74 VAL A C 1
ATOM 581 O O . VAL A 1 74 ? -7.916 -4.399 7.461 1.00 92.38 74 VAL A O 1
ATOM 584 N N . LEU A 1 75 ? -8.520 -4.116 5.332 1.00 90.69 75 LEU A N 1
ATOM 585 C CA . LEU A 1 75 ? -9.846 -4.694 5.528 1.00 90.69 75 LEU A CA 1
ATOM 586 C C . LEU A 1 75 ? -9.808 -6.184 5.833 1.00 90.69 75 LEU A C 1
ATOM 588 O O . LEU A 1 75 ? -10.640 -6.654 6.607 1.00 90.69 75 LEU A O 1
ATOM 592 N N . LYS A 1 76 ? -8.877 -6.938 5.242 1.00 87.69 76 LYS A N 1
ATOM 593 C CA . LYS A 1 76 ? -8.707 -8.352 5.577 1.00 87.69 76 LYS A CA 1
ATOM 594 C C . LYS A 1 76 ? -8.302 -8.508 7.042 1.00 87.69 76 LYS A C 1
ATOM 596 O O . LYS A 1 76 ? -8.898 -9.330 7.734 1.00 87.69 76 LYS A O 1
ATOM 601 N N . ARG A 1 77 ? -7.388 -7.662 7.531 1.00 85.44 77 ARG A N 1
ATOM 602 C CA . ARG A 1 77 ? -6.975 -7.631 8.946 1.00 85.44 77 ARG A CA 1
ATOM 603 C C . ARG A 1 77 ? -8.120 -7.277 9.893 1.00 85.44 77 ARG A C 1
ATOM 605 O O . ARG A 1 77 ? -8.300 -7.960 10.897 1.00 85.44 77 ARG A O 1
ATOM 612 N N . ILE A 1 78 ? -8.928 -6.275 9.544 1.00 84.25 78 ILE A N 1
ATOM 613 C CA . ILE A 1 78 ? -10.094 -5.872 10.345 1.00 84.25 78 ILE A CA 1
ATOM 614 C C . ILE A 1 78 ? -11.179 -6.966 10.328 1.00 84.25 78 ILE A C 1
ATOM 616 O O . ILE A 1 78 ? -11.693 -7.356 11.375 1.00 84.25 78 ILE A O 1
ATOM 620 N N . LYS A 1 79 ? -11.534 -7.495 9.145 1.00 74.94 79 LYS A N 1
ATOM 621 C CA . LYS A 1 79 ? -12.664 -8.426 8.959 1.00 74.94 79 LYS A CA 1
ATOM 622 C C . LYS A 1 79 ? -12.398 -9.834 9.491 1.00 74.94 79 LYS A C 1
ATOM 624 O O . LYS A 1 79 ? -13.354 -10.497 9.882 1.00 74.94 79 LYS A O 1
ATOM 629 N N . ALA A 1 80 ? -11.152 -10.302 9.525 1.00 61.72 80 ALA A N 1
ATOM 630 C CA . ALA A 1 80 ? -10.794 -11.640 10.014 1.00 61.72 80 ALA A CA 1
ATOM 631 C C . ALA A 1 80 ? -10.982 -11.833 11.540 1.00 61.72 80 ALA A C 1
ATOM 633 O O . ALA A 1 80 ? -10.365 -12.713 12.130 1.00 61.72 80 ALA A O 1
ATOM 634 N N . GLY A 1 81 ? -11.852 -11.043 12.179 1.00 51.66 81 GLY A N 1
ATOM 635 C CA . GLY A 1 81 ? -12.181 -11.144 13.599 1.00 51.66 81 GLY A CA 1
ATOM 636 C C . GLY A 1 81 ? -11.321 -10.269 14.500 1.00 51.66 81 GLY A C 1
ATOM 637 O 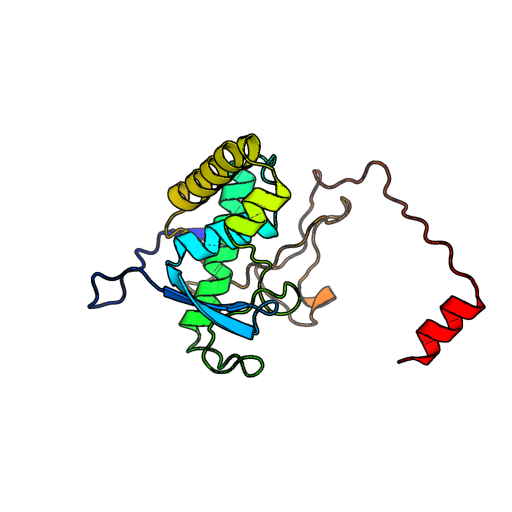O . GLY A 1 81 ? -11.266 -10.552 15.689 1.00 51.66 81 GLY A O 1
ATOM 638 N N . GLY A 1 82 ? -10.674 -9.230 13.951 1.00 47.72 82 GLY A N 1
ATOM 639 C CA . GLY A 1 82 ? -9.696 -8.432 14.676 1.00 47.72 82 GLY A CA 1
ATOM 640 C C . GLY A 1 82 ? -8.584 -9.346 15.157 1.00 47.72 82 GLY A C 1
ATOM 641 O O . GLY A 1 82 ? -8.626 -9.816 16.290 1.00 47.72 82 GLY A O 1
ATOM 642 N N . LEU A 1 83 ? -7.590 -9.615 14.300 1.00 46.44 83 LEU A N 1
ATOM 643 C CA . LEU A 1 83 ? -6.298 -10.061 14.815 1.00 46.44 83 LEU A CA 1
ATOM 644 C C . LEU A 1 83 ? -5.983 -9.087 15.943 1.00 46.44 83 LEU A C 1
ATOM 646 O O . LEU A 1 83 ? -5.739 -7.912 15.670 1.00 46.44 83 LEU A O 1
ATOM 650 N N . ALA A 1 84 ? -6.085 -9.544 17.196 1.00 48.03 84 ALA A N 1
ATOM 651 C CA . ALA A 1 84 ? -5.461 -8.859 18.300 1.00 48.03 84 ALA A CA 1
ATOM 652 C C . ALA A 1 84 ? -4.049 -8.668 17.782 1.00 48.03 84 ALA A C 1
ATOM 654 O O . ALA A 1 84 ? -3.344 -9.644 17.508 1.00 48.03 84 ALA A O 1
ATOM 655 N N . ASN A 1 85 ? -3.716 -7.428 17.439 1.00 55.28 85 ASN A N 1
ATOM 656 C CA . ASN A 1 85 ? -2.393 -7.120 16.975 1.00 55.28 85 ASN A CA 1
ATOM 657 C C . ASN A 1 85 ? -1.580 -7.337 18.247 1.00 55.28 85 ASN A C 1
ATOM 659 O O . ASN A 1 85 ? -1.520 -6.456 19.092 1.00 55.28 85 ASN A O 1
ATOM 663 N N . ASN A 1 86 ? -1.110 -8.569 18.477 1.00 59.00 86 ASN A N 1
ATOM 664 C CA . ASN A 1 86 ? -0.525 -8.976 19.759 1.00 59.00 86 ASN A CA 1
ATOM 665 C C . ASN A 1 86 ? 0.686 -8.098 20.082 1.00 59.00 86 ASN A C 1
ATOM 667 O O . ASN A 1 86 ? 1.042 -7.915 21.238 1.00 59.00 86 ASN A O 1
ATOM 671 N N . ILE A 1 87 ? 1.273 -7.540 19.024 1.00 72.44 87 ILE A N 1
ATOM 672 C CA . ILE A 1 87 ? 2.339 -6.555 19.047 1.00 72.44 87 ILE A CA 1
ATOM 673 C C . ILE A 1 87 ? 1.840 -5.214 19.617 1.00 72.44 87 ILE A C 1
ATOM 675 O O . ILE A 1 87 ? 2.521 -4.633 20.452 1.00 72.44 87 ILE A O 1
ATOM 679 N N . HIS A 1 88 ? 0.647 -4.754 19.214 1.00 81.88 88 HIS A N 1
ATOM 680 C CA . HIS A 1 88 ? 0.062 -3.452 19.572 1.00 81.88 88 HIS A CA 1
ATOM 681 C C . HIS A 1 88 ? -1.414 -3.584 19.995 1.00 81.88 88 HIS A C 1
ATOM 683 O O . HIS A 1 88 ? -2.318 -3.353 19.179 1.00 81.88 88 HIS A O 1
ATOM 689 N N . PRO A 1 89 ? -1.692 -3.964 21.257 1.00 83.12 89 PRO A N 1
ATOM 690 C CA . PRO A 1 89 ? -3.054 -4.147 21.748 1.00 83.12 89 PRO A CA 1
ATOM 691 C C . PRO A 1 89 ? -3.932 -2.906 21.527 1.00 83.12 89 PRO A C 1
ATOM 693 O O . PRO A 1 89 ? -3.567 -1.796 21.899 1.00 83.12 89 PRO A O 1
ATOM 696 N N . GLY A 1 90 ? -5.111 -3.101 20.931 1.00 83.31 90 GLY A N 1
ATOM 697 C CA . GLY A 1 90 ? -6.073 -2.026 20.654 1.00 83.31 90 GLY A CA 1
ATOM 698 C C . GLY A 1 90 ? -5.953 -1.374 19.271 1.00 83.31 90 GLY A C 1
ATOM 699 O O . GLY A 1 90 ? -6.855 -0.620 18.900 1.00 83.31 90 GLY A O 1
ATOM 700 N N . ALA A 1 91 ? -4.912 -1.689 18.494 1.00 87.25 91 ALA A N 1
ATOM 701 C CA . ALA A 1 91 ? -4.759 -1.243 17.109 1.00 87.25 91 ALA A CA 1
ATOM 702 C C . ALA A 1 91 ? -5.190 -2.325 16.104 1.00 87.25 91 ALA A C 1
ATOM 704 O O . ALA A 1 91 ? -5.018 -3.519 16.348 1.00 87.25 91 ALA A O 1
ATOM 705 N N . ASP A 1 92 ? -5.698 -1.900 14.946 1.00 87.69 92 ASP A N 1
ATOM 706 C CA . ASP A 1 92 ? -6.001 -2.777 13.808 1.00 87.69 92 ASP A CA 1
ATOM 707 C C . ASP A 1 92 ? -4.747 -3.043 12.953 1.00 87.69 92 ASP A C 1
ATOM 709 O O . ASP A 1 92 ? -4.603 -4.107 12.346 1.00 87.69 92 ASP A O 1
ATOM 713 N N . ILE A 1 93 ? -3.830 -2.069 12.893 1.00 89.56 93 ILE A N 1
ATOM 714 C CA . ILE A 1 93 ? -2.605 -2.095 12.079 1.00 89.56 93 ILE A CA 1
ATOM 715 C C . ILE A 1 93 ? -1.536 -1.149 12.657 1.00 89.56 93 ILE A C 1
ATOM 717 O O . ILE A 1 93 ? -1.830 -0.339 13.535 1.00 89.56 93 ILE A O 1
ATOM 721 N N . CYS A 1 94 ? -0.295 -1.244 12.174 1.00 89.56 94 CYS A N 1
ATOM 722 C CA . CYS A 1 94 ? 0.799 -0.329 12.500 1.00 89.56 94 CYS A CA 1
ATOM 723 C C . CYS A 1 94 ? 1.504 0.196 11.236 1.00 89.56 94 CYS A C 1
ATOM 725 O O . CYS A 1 94 ? 1.380 -0.400 10.165 1.00 89.56 94 CYS A O 1
ATOM 727 N N . ASP A 1 95 ? 2.240 1.299 11.376 1.00 88.94 95 ASP A N 1
ATOM 728 C CA . ASP A 1 95 ? 2.974 2.002 10.306 1.00 88.94 95 ASP A CA 1
ATOM 729 C C . ASP A 1 95 ? 4.355 1.395 9.963 1.00 88.94 95 ASP A C 1
ATOM 731 O O . ASP A 1 95 ? 5.103 1.950 9.156 1.00 88.94 95 ASP A O 1
ATOM 735 N N . ASP A 1 96 ? 4.708 0.241 10.543 1.00 87.81 96 ASP A N 1
ATOM 736 C CA . ASP A 1 96 ? 5.930 -0.495 10.198 1.00 87.81 96 ASP A CA 1
ATOM 737 C C . ASP A 1 96 ? 5.685 -1.415 8.997 1.00 87.81 96 ASP A C 1
ATOM 739 O O . ASP A 1 96 ? 4.996 -2.429 9.110 1.00 87.81 96 ASP A O 1
ATOM 743 N N . HIS A 1 97 ? 6.314 -1.101 7.864 1.00 83.38 97 HIS A N 1
ATOM 744 C CA . HIS A 1 97 ? 6.258 -1.879 6.619 1.00 83.38 97 HIS A CA 1
ATOM 745 C C . HIS A 1 97 ? 6.666 -3.356 6.764 1.00 83.38 97 HIS A C 1
ATOM 747 O O . HIS A 1 97 ? 6.300 -4.1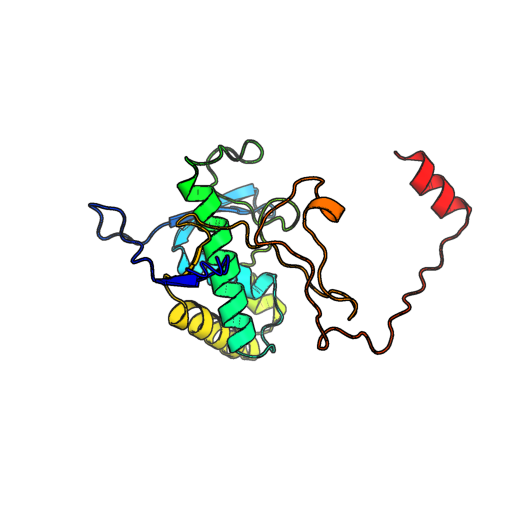75 5.927 1.00 83.38 97 HIS A O 1
ATOM 753 N N . ARG A 1 98 ? 7.408 -3.728 7.816 1.00 80.06 98 ARG A N 1
ATOM 754 C CA . ARG A 1 98 ? 7.793 -5.128 8.077 1.00 80.06 98 ARG A CA 1
ATOM 755 C C . ARG A 1 98 ? 6.654 -5.962 8.663 1.00 80.06 98 ARG A C 1
ATOM 757 O O . ARG A 1 98 ? 6.693 -7.185 8.581 1.00 80.06 98 ARG A O 1
ATOM 764 N N . HIS A 1 99 ? 5.663 -5.310 9.270 1.00 80.50 99 HIS A N 1
ATOM 765 C CA . HIS A 1 99 ? 4.557 -5.957 9.980 1.00 80.50 99 HIS A CA 1
ATOM 766 C C . HIS A 1 99 ? 3.188 -5.624 9.376 1.00 80.50 99 HIS A C 1
ATOM 768 O O . HIS A 1 99 ? 2.296 -6.474 9.353 1.00 80.50 99 HIS A O 1
ATOM 774 N N . GLY A 1 100 ? 3.016 -4.385 8.924 1.00 83.81 100 GLY A N 1
ATOM 775 C CA . GLY A 1 100 ? 1.799 -3.827 8.356 1.00 83.81 100 GLY A CA 1
ATOM 776 C C . GLY A 1 100 ? 2.077 -3.203 6.995 1.00 83.81 100 GLY A C 1
ATOM 777 O O . GLY A 1 100 ? 2.525 -3.879 6.074 1.00 83.81 100 GLY A O 1
ATOM 778 N N . GLN A 1 101 ? 1.780 -1.913 6.878 1.00 87.62 101 GLN A N 1
ATOM 779 C CA . GLN A 1 101 ? 2.050 -1.117 5.683 1.00 87.62 101 GLN A CA 1
ATOM 780 C C . GLN A 1 101 ? 2.743 0.167 6.114 1.00 87.62 101 GLN A C 1
ATOM 782 O O . GLN A 1 101 ? 2.432 0.697 7.184 1.00 87.62 101 GLN A O 1
ATOM 787 N N . ALA A 1 102 ? 3.648 0.685 5.288 1.00 93.44 102 ALA A N 1
ATOM 788 C CA . ALA A 1 102 ? 4.191 2.010 5.531 1.00 93.44 102 ALA A CA 1
ATOM 789 C C . ALA A 1 102 ? 3.046 3.033 5.522 1.00 93.44 102 ALA A C 1
ATOM 791 O O . ALA A 1 102 ? 2.139 2.963 4.691 1.00 93.44 102 ALA A O 1
ATOM 792 N N . TRP A 1 103 ? 3.089 3.998 6.435 1.00 96.62 103 TRP A N 1
ATOM 793 C CA . TRP A 1 103 ? 2.127 5.092 6.486 1.00 96.62 103 TRP A CA 1
ATOM 794 C C . TRP A 1 103 ? 2.843 6.384 6.863 1.00 96.62 103 TRP A C 1
ATOM 796 O O . TRP A 1 103 ? 3.749 6.373 7.692 1.00 96.62 103 TRP A O 1
ATOM 806 N N . ILE A 1 104 ? 2.448 7.496 6.244 1.00 96.00 104 ILE A N 1
ATOM 807 C CA . ILE A 1 104 ? 2.927 8.829 6.617 1.00 96.00 104 ILE A CA 1
ATOM 808 C C . ILE A 1 104 ? 1.763 9.795 6.797 1.00 96.00 104 ILE A C 1
ATOM 810 O O . ILE A 1 104 ? 0.778 9.764 6.055 1.00 96.00 104 ILE A O 1
ATOM 814 N N . SER A 1 105 ? 1.909 10.689 7.767 1.00 95.25 105 SER A N 1
ATOM 815 C CA . SER A 1 105 ? 0.924 11.723 8.074 1.00 95.25 105 SER A CA 1
ATOM 816 C C . SER A 1 105 ? 0.971 12.892 7.073 1.00 95.25 105 SER A C 1
ATOM 818 O O . SER A 1 105 ? 1.991 13.100 6.409 1.00 95.25 105 SER A O 1
ATOM 820 N N . PRO A 1 106 ? -0.086 13.723 6.965 1.00 94.31 106 PRO A N 1
ATOM 821 C CA . PRO A 1 106 ? -0.054 14.919 6.118 1.00 94.31 106 PRO A CA 1
ATOM 822 C C . PRO A 1 106 ? 1.115 15.884 6.416 1.00 94.31 106 PRO A C 1
ATOM 824 O O . PRO A 1 106 ? 1.748 16.337 5.459 1.00 94.31 106 PRO A O 1
ATOM 827 N N . PRO A 1 107 ? 1.494 16.157 7.686 1.00 94.94 107 PRO A N 1
ATOM 828 C CA . PRO A 1 107 ? 2.707 16.924 7.983 1.00 94.94 107 PRO A CA 1
ATOM 829 C C . PRO A 1 107 ? 3.990 16.278 7.437 1.00 94.94 107 PRO A C 1
ATOM 831 O O . PRO A 1 107 ? 4.875 16.975 6.942 1.00 94.94 107 PRO A O 1
ATOM 834 N N . GLU A 1 108 ? 4.096 14.947 7.468 1.00 95.19 108 GLU A N 1
ATOM 835 C CA . GLU A 1 108 ? 5.249 14.223 6.917 1.00 95.19 108 GLU A CA 1
ATOM 836 C C . GLU A 1 108 ? 5.264 14.231 5.388 1.00 95.19 108 GLU A C 1
ATOM 838 O O . GLU A 1 108 ? 6.329 14.404 4.797 1.00 95.19 108 GLU A O 1
ATOM 843 N N . MET A 1 109 ? 4.101 14.132 4.735 1.00 96.44 109 MET A N 1
ATOM 844 C CA . MET A 1 109 ? 3.978 14.350 3.288 1.00 96.44 109 MET A CA 1
ATOM 845 C C . MET A 1 109 ? 4.457 15.755 2.906 1.00 96.44 109 MET A C 1
ATOM 847 O O . MET A 1 109 ? 5.207 15.922 1.945 1.00 96.44 109 MET A O 1
ATOM 851 N N . GLN A 1 110 ? 4.050 16.772 3.671 1.00 96.06 110 GLN A N 1
ATOM 852 C CA . GLN A 1 110 ? 4.449 18.156 3.432 1.00 96.06 110 GLN A CA 1
ATOM 853 C C . GLN A 1 110 ? 5.953 18.357 3.631 1.00 96.06 110 GLN A C 1
ATOM 855 O O . GLN A 1 110 ? 6.586 19.037 2.824 1.00 96.06 110 GLN A O 1
ATOM 860 N N . SER A 1 111 ? 6.539 17.732 4.655 1.00 96.44 111 SER A N 1
ATOM 861 C CA . SER A 1 111 ? 7.988 17.737 4.873 1.00 96.44 111 SER A CA 1
ATOM 862 C C . SER A 1 111 ? 8.744 17.021 3.747 1.00 96.44 111 SER A C 1
ATOM 864 O O . SER A 1 111 ? 9.785 17.511 3.317 1.00 96.44 111 SER A O 1
ATOM 866 N N . ARG A 1 112 ? 8.207 15.907 3.233 1.00 95.81 112 ARG A N 1
ATOM 867 C CA . ARG A 1 112 ? 8.817 15.099 2.166 1.00 95.81 112 ARG A CA 1
ATOM 868 C C . ARG A 1 112 ? 8.806 15.798 0.808 1.00 95.81 112 ARG A C 1
ATOM 870 O O . ARG A 1 112 ? 9.778 15.701 0.067 1.00 95.81 112 ARG A O 1
ATOM 877 N N . TRP A 1 113 ? 7.707 16.460 0.457 1.00 96.81 113 TRP A N 1
ATOM 878 C CA . TRP A 1 113 ? 7.510 17.007 -0.890 1.00 96.81 113 TRP A CA 1
ATOM 879 C C . TRP A 1 113 ? 7.701 18.527 -0.972 1.00 96.81 113 TRP A C 1
ATOM 881 O O . TRP A 1 113 ? 7.908 19.067 -2.059 1.00 96.81 113 TRP A O 1
ATOM 891 N N . GLY A 1 114 ? 7.647 19.232 0.159 1.00 96.50 114 GLY A N 1
ATOM 892 C CA . GLY A 1 114 ? 7.542 20.689 0.198 1.00 96.50 114 GLY A CA 1
ATOM 893 C C . GLY A 1 114 ? 6.133 21.175 -0.163 1.00 96.50 114 GLY A C 1
ATOM 894 O O . GLY A 1 114 ? 5.321 20.439 -0.719 1.00 96.50 114 GLY A O 1
ATOM 895 N N . LEU A 1 115 ? 5.825 22.439 0.144 1.00 94.25 115 LEU A N 1
ATOM 896 C CA . LEU A 1 115 ? 4.455 22.975 0.105 1.00 94.25 115 LEU A CA 1
ATOM 897 C C . LEU A 1 115 ? 3.765 22.837 -1.265 1.00 94.25 115 LEU A C 1
ATOM 899 O O . LEU A 1 115 ? 2.622 22.396 -1.341 1.00 94.25 115 LEU A O 1
ATOM 903 N N . ILE A 1 116 ? 4.453 23.204 -2.350 1.00 94.25 116 ILE A N 1
ATOM 904 C CA . ILE A 1 116 ? 3.864 23.224 -3.701 1.00 94.25 116 ILE A CA 1
ATOM 905 C C . ILE A 1 116 ? 3.556 21.800 -4.175 1.00 94.25 116 ILE A C 1
ATOM 907 O O . ILE A 1 116 ? 2.435 21.498 -4.591 1.00 94.25 116 ILE A O 1
ATOM 911 N N . ASN A 1 117 ? 4.544 20.906 -4.086 1.00 96.06 117 ASN A N 1
ATOM 912 C CA . ASN A 1 117 ? 4.361 19.519 -4.499 1.00 96.06 117 ASN A CA 1
ATOM 913 C C . ASN A 1 117 ? 3.424 18.769 -3.560 1.00 96.06 117 ASN A C 1
ATOM 915 O O . ASN A 1 117 ? 2.707 17.899 -4.036 1.00 96.06 117 ASN A O 1
ATOM 919 N N . TYR A 1 118 ? 3.366 19.133 -2.276 1.00 96.56 118 TYR A N 1
ATOM 920 C CA . TYR A 1 118 ? 2.401 18.572 -1.341 1.00 96.56 118 TYR A CA 1
ATOM 921 C C . TYR A 1 118 ? 0.979 18.708 -1.865 1.00 96.56 118 TYR A C 1
ATOM 923 O O . TYR A 1 118 ? 0.312 17.694 -2.031 1.00 96.56 118 TYR A O 1
ATOM 931 N N . TYR A 1 119 ? 0.531 19.915 -2.217 1.00 95.62 119 TYR A N 1
ATOM 932 C CA . TYR A 1 119 ? -0.825 20.083 -2.742 1.00 95.62 119 TYR A CA 1
ATOM 933 C C . TYR A 1 119 ? -1.042 19.287 -4.031 1.00 95.62 119 TYR A C 1
ATOM 935 O O . TYR A 1 119 ? -2.053 18.604 -4.161 1.00 95.62 119 TYR A O 1
ATOM 943 N N . ARG A 1 120 ? -0.085 19.306 -4.962 1.00 96.75 120 ARG A N 1
ATOM 944 C CA . ARG A 1 120 ? -0.203 18.578 -6.234 1.00 96.75 120 ARG A CA 1
ATOM 945 C C . ARG A 1 120 ? -0.295 17.061 -6.037 1.00 96.75 120 ARG A C 1
ATOM 947 O O . ARG A 1 120 ? -1.204 16.418 -6.558 1.00 96.75 120 ARG A O 1
ATOM 954 N N . TYR A 1 121 ? 0.644 16.489 -5.294 1.00 97.56 121 TYR A N 1
ATOM 955 C CA . TYR A 1 121 ? 0.764 15.049 -5.081 1.00 97.56 121 TYR A CA 1
ATOM 956 C C . TYR A 1 121 ? -0.310 14.511 -4.149 1.00 97.56 121 TYR A C 1
ATOM 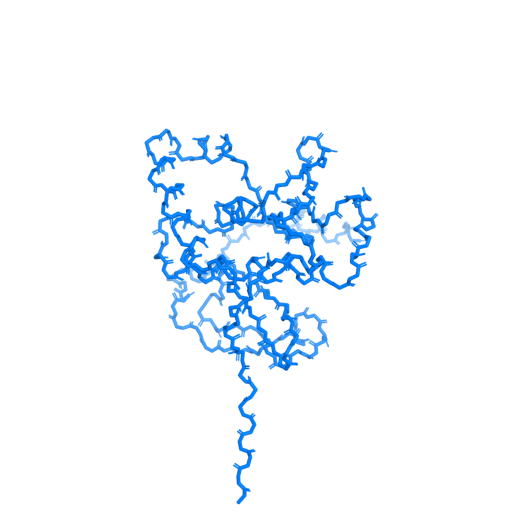958 O O . TYR A 1 121 ? -0.908 13.478 -4.445 1.00 97.56 121 TYR A O 1
ATOM 966 N N . HIS A 1 122 ? -0.625 15.242 -3.081 1.00 96.25 122 HIS A N 1
ATOM 967 C CA . HIS A 1 122 ? -1.698 14.865 -2.174 1.00 96.25 122 HIS A CA 1
ATOM 968 C C . HIS A 1 122 ? -3.048 14.831 -2.901 1.00 96.25 122 HIS A C 1
ATOM 970 O O . HIS A 1 122 ? -3.790 13.869 -2.737 1.00 96.25 122 HIS A O 1
ATOM 976 N N . GLN A 1 123 ? -3.353 15.807 -3.769 1.00 97.06 123 GLN A N 1
ATOM 977 C CA . GLN A 1 123 ? -4.592 15.772 -4.559 1.00 97.06 123 GLN A CA 1
ATOM 978 C C . GLN A 1 123 ? -4.618 14.616 -5.564 1.00 97.06 123 GLN A C 1
ATOM 980 O O . GLN A 1 123 ? -5.632 13.930 -5.668 1.00 97.06 123 GLN A O 1
ATOM 985 N N . LYS A 1 124 ? -3.503 14.343 -6.252 1.00 98.06 124 LYS A N 1
ATOM 986 C CA . LYS A 1 124 ? -3.400 13.207 -7.180 1.00 98.06 124 LYS A CA 1
ATOM 987 C C . LYS A 1 124 ? -3.647 11.866 -6.476 1.00 98.06 124 LYS A C 1
ATOM 989 O O . LYS A 1 124 ? -4.406 11.040 -6.975 1.00 98.06 124 LYS A O 1
ATOM 994 N N . ILE A 1 125 ? -3.051 11.668 -5.299 1.00 98.25 125 ILE A N 1
ATOM 995 C CA . ILE A 1 125 ? -3.264 10.464 -4.485 1.00 98.25 125 ILE A CA 1
ATOM 996 C C . ILE A 1 125 ? -4.717 10.388 -4.011 1.00 98.25 125 ILE A C 1
ATOM 998 O O . ILE A 1 125 ? -5.357 9.359 -4.208 1.00 98.25 125 ILE A O 1
ATOM 1002 N N . LYS A 1 126 ? -5.273 11.481 -3.469 1.00 97.31 126 LYS A N 1
ATOM 1003 C CA . LYS A 1 126 ? -6.683 11.528 -3.051 1.00 97.31 126 LYS A CA 1
ATOM 1004 C C . LYS A 1 126 ? -7.637 11.163 -4.178 1.00 97.31 126 LYS A C 1
ATOM 1006 O O . LYS A 1 126 ? -8.606 10.450 -3.933 1.00 97.31 126 LYS A O 1
ATOM 1011 N N . GLN A 1 127 ? -7.373 11.634 -5.394 1.00 97.81 127 GLN A N 1
ATOM 1012 C CA . GLN A 1 127 ? -8.185 11.307 -6.560 1.00 97.81 127 GLN A CA 1
ATOM 1013 C C . GLN A 1 127 ? -8.132 9.804 -6.861 1.00 97.81 127 GLN A C 1
ATOM 1015 O O . GLN A 1 127 ? -9.178 9.166 -6.914 1.00 97.81 127 GLN A O 1
ATOM 1020 N N . ALA A 1 128 ? -6.937 9.209 -6.927 1.00 97.88 128 ALA A N 1
ATOM 1021 C CA . ALA A 1 128 ? -6.777 7.769 -7.147 1.00 97.88 128 ALA A CA 1
ATOM 1022 C C . ALA A 1 128 ? -7.461 6.911 -6.059 1.00 97.88 128 ALA A C 1
ATOM 1024 O O . ALA A 1 128 ? -8.086 5.885 -6.350 1.00 97.88 128 ALA A O 1
ATOM 1025 N N . VAL A 1 129 ? -7.383 7.341 -4.797 1.00 97.19 129 VAL A N 1
ATOM 1026 C CA . VAL A 1 129 ? -8.055 6.678 -3.670 1.00 97.19 129 VAL A CA 1
ATOM 1027 C C . VAL A 1 129 ? -9.577 6.794 -3.789 1.00 97.19 129 VAL A C 1
ATOM 1029 O O . VAL A 1 129 ? -10.275 5.791 -3.634 1.00 97.19 129 VAL A O 1
ATOM 1032 N N . ASN A 1 130 ? -10.094 7.977 -4.129 1.00 95.44 130 ASN A N 1
ATOM 1033 C CA . ASN A 1 130 ? -11.526 8.219 -4.311 1.00 95.44 130 ASN A CA 1
ATOM 1034 C C . ASN A 1 130 ? -12.109 7.466 -5.514 1.00 95.44 130 ASN A C 1
ATOM 1036 O O . ASN A 1 130 ? -13.185 6.877 -5.400 1.00 95.44 130 ASN A O 1
ATOM 1040 N N . ASP A 1 131 ? -11.400 7.430 -6.639 1.00 95.69 131 ASP A N 1
ATOM 1041 C CA . ASP A 1 131 ? -11.839 6.731 -7.852 1.00 95.69 131 ASP A CA 1
ATOM 1042 C C . ASP A 1 131 ? -11.901 5.214 -7.653 1.00 95.69 131 ASP A C 1
ATOM 1044 O O . ASP A 1 131 ? -12.695 4.518 -8.285 1.00 95.69 131 ASP A O 1
ATOM 1048 N N . THR A 1 132 ? -11.107 4.698 -6.713 1.00 95.44 132 THR A N 1
ATOM 1049 C CA . THR A 1 132 ? -11.112 3.286 -6.315 1.00 95.44 132 THR A CA 1
ATOM 1050 C C . THR A 1 132 ? -11.879 3.022 -5.025 1.00 95.44 132 THR A C 1
ATOM 1052 O O . THR A 1 132 ? -11.757 1.946 -4.431 1.00 95.44 132 THR A O 1
ATOM 1055 N N . ARG A 1 133 ? -12.692 3.979 -4.567 1.00 92.44 133 ARG A N 1
ATOM 1056 C CA . ARG A 1 133 ? -13.398 3.873 -3.293 1.00 92.44 133 ARG A CA 1
ATOM 1057 C C . ARG A 1 133 ? -14.268 2.622 -3.235 1.00 92.44 133 ARG A C 1
ATOM 1059 O O . ARG A 1 133 ? -15.126 2.376 -4.086 1.00 92.44 133 ARG A O 1
ATOM 1066 N N . GLY A 1 134 ? -14.053 1.841 -2.180 1.00 87.31 134 GLY A N 1
ATOM 1067 C CA . GLY A 1 134 ? -14.759 0.584 -1.945 1.00 87.31 134 GLY A CA 1
ATOM 1068 C C . GLY A 1 134 ? -14.349 -0.569 -2.865 1.00 87.31 134 GLY A C 1
ATOM 1069 O O . GLY A 1 134 ? -14.914 -1.653 -2.745 1.00 87.31 134 GLY A O 1
ATOM 1070 N N . ILE A 1 135 ? -13.379 -0.379 -3.761 1.00 92.88 135 ILE A N 1
ATOM 1071 C CA . ILE A 1 135 ? -12.851 -1.454 -4.599 1.00 92.88 135 ILE A CA 1
ATOM 1072 C C . ILE A 1 135 ? -11.800 -2.240 -3.809 1.00 92.88 135 ILE A C 1
ATOM 1074 O O . ILE A 1 135 ? -10.877 -1.660 -3.229 1.00 92.88 135 ILE A O 1
ATOM 1078 N N . VAL A 1 136 ? -11.960 -3.563 -3.791 1.00 92.75 136 VAL A N 1
ATOM 1079 C CA . VAL A 1 136 ? -11.060 -4.528 -3.144 1.00 92.75 136 VAL A CA 1
ATOM 1080 C C . VAL A 1 136 ? -10.795 -5.731 -4.048 1.00 92.75 136 VAL A C 1
ATOM 1082 O O . VAL A 1 136 ? -11.581 -6.021 -4.955 1.00 92.75 136 VAL A O 1
ATOM 1085 N N . LEU A 1 137 ? -9.707 -6.448 -3.770 1.00 93.25 137 LEU A N 1
ATOM 1086 C CA . LEU A 1 137 ? -9.332 -7.690 -4.438 1.00 93.25 137 LEU A CA 1
ATOM 1087 C C . LEU A 1 137 ? -9.910 -8.880 -3.672 1.00 93.25 137 LEU A C 1
ATOM 1089 O O . LEU A 1 137 ? -9.736 -9.008 -2.456 1.00 93.25 137 LEU A O 1
ATOM 1093 N N . ALA A 1 138 ? -10.595 -9.760 -4.396 1.00 91.31 138 ALA A N 1
ATOM 1094 C CA . ALA A 1 138 ? -11.166 -10.972 -3.835 1.00 91.31 138 ALA A CA 1
ATOM 1095 C C . ALA A 1 138 ? -10.861 -12.193 -4.705 1.00 91.31 138 ALA A C 1
ATOM 1097 O O . ALA A 1 138 ? -10.797 -12.101 -5.930 1.00 91.31 138 ALA A O 1
ATOM 1098 N N . TYR A 1 139 ? -10.727 -13.339 -4.045 1.00 89.88 139 TYR A N 1
ATOM 1099 C CA . TYR A 1 139 ? -10.591 -14.657 -4.646 1.00 89.88 139 TYR A CA 1
ATOM 1100 C C . TYR A 1 139 ? -11.568 -15.607 -3.954 1.00 89.88 139 TYR A C 1
ATOM 1102 O O . TYR A 1 139 ? -11.646 -15.625 -2.726 1.00 89.88 139 TYR A O 1
ATOM 1110 N N . GLN A 1 140 ? -12.370 -16.343 -4.731 1.00 89.75 140 GLN A N 1
ATOM 1111 C CA . GLN A 1 140 ? -13.417 -17.239 -4.208 1.00 89.75 140 GLN A CA 1
ATOM 1112 C C . GLN A 1 140 ? -14.338 -16.563 -3.166 1.00 89.75 140 GLN A C 1
ATOM 1114 O O . GLN A 1 140 ? -14.729 -17.144 -2.157 1.00 89.75 140 GLN A O 1
ATOM 1119 N N . GLY A 1 141 ? -14.678 -15.290 -3.396 1.00 85.25 141 GLY A N 1
ATOM 1120 C CA . GLY A 1 141 ? -15.551 -14.505 -2.516 1.00 85.25 141 GLY A CA 1
ATOM 1121 C C . GLY A 1 141 ? -14.902 -13.970 -1.230 1.00 85.25 141 GLY A C 1
ATOM 1122 O O . GLY A 1 141 ? -15.554 -13.203 -0.514 1.00 85.25 141 GLY A O 1
ATOM 1123 N N . GLN A 1 142 ? -13.637 -14.301 -0.958 1.00 88.38 142 GLN A N 1
ATOM 1124 C CA . GLN A 1 142 ? -12.871 -13.846 0.206 1.00 88.38 142 GLN A CA 1
ATOM 1125 C C . GLN A 1 142 ? -11.822 -12.797 -0.186 1.00 88.38 142 GLN A C 1
ATOM 1127 O O . GLN A 1 142 ? -11.361 -12.778 -1.322 1.00 88.38 142 GLN A O 1
ATOM 1132 N N . LEU A 1 143 ? -11.458 -11.904 0.742 1.00 90.19 143 LEU A N 1
ATOM 1133 C CA . LEU A 1 143 ? -10.377 -10.938 0.506 1.00 90.19 143 LEU A CA 1
ATOM 1134 C C . LEU A 1 143 ? -9.037 -11.679 0.405 1.00 90.19 143 LEU A C 1
ATOM 1136 O O . LEU A 1 143 ? -8.748 -12.549 1.231 1.00 90.19 143 LEU A O 1
ATOM 1140 N N . ILE A 1 144 ? -8.228 -11.323 -0.590 1.00 92.06 144 ILE A N 1
ATOM 1141 C CA . ILE A 1 144 ? -6.900 -11.922 -0.785 1.00 92.06 144 ILE A CA 1
ATOM 1142 C C . ILE A 1 144 ? -5.861 -11.315 0.165 1.00 92.06 144 ILE A C 1
ATOM 1144 O O . ILE A 1 144 ? -6.137 -10.299 0.795 1.00 92.06 144 ILE A O 1
ATOM 1148 N N . ASP A 1 145 ? -4.669 -11.911 0.235 1.00 92.25 145 ASP A N 1
ATOM 1149 C CA . ASP A 1 145 ? -3.454 -11.253 0.746 1.00 92.25 145 ASP A CA 1
ATOM 1150 C C . ASP A 1 145 ? -2.773 -10.498 -0.401 1.00 92.25 145 ASP A C 1
ATOM 1152 O O . ASP A 1 145 ? -2.146 -11.129 -1.256 1.00 92.25 145 ASP A O 1
ATOM 1156 N N . PRO A 1 146 ? -2.915 -9.165 -0.480 1.00 93.88 146 PRO A N 1
ATOM 1157 C CA . PRO A 1 146 ? -2.455 -8.384 -1.620 1.00 93.88 146 PRO A CA 1
ATOM 1158 C C . PRO A 1 146 ? -0.997 -7.954 -1.410 1.00 93.88 146 PRO A C 1
ATOM 1160 O O . PRO A 1 146 ? -0.708 -6.765 -1.304 1.00 93.88 146 PRO A O 1
ATOM 1163 N N . VAL A 1 147 ? -0.084 -8.916 -1.273 1.00 93.69 147 VAL A N 1
ATOM 1164 C CA . VAL A 1 147 ? 1.343 -8.619 -1.080 1.00 93.69 147 VAL A CA 1
ATOM 1165 C C . VAL A 1 147 ? 1.913 -7.876 -2.294 1.00 93.69 147 VAL A C 1
ATOM 1167 O O . VAL A 1 147 ? 1.604 -8.200 -3.440 1.00 93.69 147 VAL A O 1
ATOM 1170 N N . TYR A 1 148 ? 2.748 -6.871 -2.038 1.00 94.06 148 TYR A N 1
ATOM 1171 C CA . TYR A 1 148 ? 3.405 -6.048 -3.054 1.00 94.06 148 TYR A CA 1
ATOM 1172 C C . TYR A 1 148 ? 4.863 -5.785 -2.658 1.00 94.06 148 TYR A C 1
ATOM 1174 O O . TYR A 1 148 ? 5.239 -5.925 -1.496 1.00 94.06 148 TYR A O 1
ATOM 1182 N N . HIS A 1 149 ? 5.698 -5.434 -3.633 1.00 92.38 149 HIS A N 1
ATOM 1183 C CA . HIS A 1 149 ? 7.115 -5.124 -3.439 1.00 92.38 149 HIS A CA 1
ATOM 1184 C C . HIS A 1 149 ? 7.578 -4.092 -4.478 1.00 92.38 149 HIS A C 1
ATOM 1186 O O . HIS A 1 149 ? 6.906 -3.877 -5.483 1.00 92.38 149 HIS A O 1
ATOM 1192 N N . SER A 1 150 ? 8.725 -3.454 -4.225 1.00 89.38 150 SER A N 1
ATOM 1193 C CA . SER A 1 150 ? 9.211 -2.310 -5.015 1.00 89.38 150 SER A CA 1
ATOM 1194 C C . SER A 1 150 ? 9.577 -2.659 -6.466 1.00 89.38 150 SER A C 1
ATOM 1196 O O . SER A 1 150 ? 9.171 -1.967 -7.397 1.00 89.38 150 SER A O 1
ATOM 1198 N N . SER A 1 151 ? 10.343 -3.732 -6.681 1.00 87.94 151 SER A N 1
ATOM 1199 C CA . SER A 1 151 ? 10.770 -4.158 -8.018 1.00 87.94 151 SER A CA 1
ATOM 1200 C C . SER A 1 151 ? 11.123 -5.638 -8.036 1.00 87.94 151 SER A C 1
ATOM 1202 O O . SER A 1 151 ? 11.767 -6.134 -7.113 1.00 87.94 151 SER A O 1
ATOM 1204 N N . CYS A 1 152 ? 10.752 -6.323 -9.117 1.00 87.69 152 CYS A N 1
ATOM 1205 C CA . CYS A 1 152 ? 11.089 -7.726 -9.349 1.00 87.69 152 CYS A CA 1
ATOM 1206 C C . CYS A 1 152 ? 12.384 -7.912 -10.173 1.00 87.69 152 CYS A C 1
ATOM 1208 O O . CYS A 1 152 ? 12.690 -9.014 -10.631 1.00 87.69 152 CYS A O 1
ATOM 1210 N N . GLY A 1 153 ? 13.102 -6.821 -10.477 1.00 84.50 153 GLY A N 1
ATOM 1211 C CA . GLY A 1 153 ? 14.343 -6.846 -11.265 1.00 84.50 153 GLY A CA 1
ATOM 1212 C C . GLY A 1 153 ? 14.190 -7.376 -12.699 1.00 84.50 153 GLY A C 1
ATOM 1213 O O . GLY A 1 153 ? 15.166 -7.819 -13.297 1.00 84.50 153 GLY A O 1
ATOM 1214 N N . GLY A 1 154 ? 12.967 -7.389 -13.241 1.00 82.38 154 GLY A N 1
ATOM 1215 C CA . GLY A 1 154 ? 12.665 -7.837 -14.605 1.00 82.38 154 GLY A CA 1
ATOM 1216 C C . GLY A 1 154 ? 12.587 -9.354 -14.797 1.00 82.38 154 GLY A C 1
ATOM 1217 O O . GLY A 1 154 ? 12.416 -9.811 -15.923 1.00 82.38 154 GLY A O 1
ATOM 1218 N N . ARG A 1 155 ? 12.688 -10.149 -13.724 1.00 83.19 155 ARG A N 1
ATOM 1219 C CA . ARG A 1 155 ? 12.619 -11.623 -13.796 1.00 83.19 155 ARG A CA 1
ATOM 1220 C C . ARG A 1 155 ? 11.207 -12.192 -13.645 1.00 83.19 155 ARG A C 1
ATOM 1222 O O . ARG A 1 155 ? 11.022 -13.399 -13.747 1.00 83.19 155 ARG A O 1
ATOM 1229 N N . GLY A 1 156 ? 10.216 -11.319 -13.474 1.00 89.19 156 GLY A N 1
ATOM 1230 C CA . GLY A 1 156 ? 8.871 -11.704 -13.061 1.00 89.19 156 GLY A CA 1
ATOM 1231 C C . GLY A 1 156 ? 8.731 -11.775 -11.543 1.00 89.19 156 GLY A C 1
ATOM 1232 O O . GLY A 1 156 ? 9.688 -11.549 -10.810 1.00 89.19 156 GLY A O 1
ATOM 1233 N N . THR A 1 157 ? 7.512 -12.015 -11.076 1.00 93.50 157 THR A N 1
ATOM 1234 C CA . THR A 1 157 ? 7.208 -12.179 -9.651 1.00 93.50 157 THR A CA 1
ATOM 1235 C C . THR A 1 157 ? 7.431 -13.620 -9.204 1.00 93.50 157 THR A C 1
ATOM 1237 O O . THR A 1 157 ? 7.490 -14.534 -10.025 1.00 93.50 157 THR A O 1
ATOM 1240 N N . GLU A 1 158 ? 7.511 -13.825 -7.893 1.00 93.69 158 GLU A N 1
ATOM 1241 C CA . GLU A 1 158 ? 7.728 -15.144 -7.299 1.00 93.69 158 GLU A CA 1
ATOM 1242 C C . GLU A 1 158 ? 6.412 -15.873 -6.993 1.00 93.69 158 GLU A C 1
ATOM 1244 O O . GLU A 1 158 ? 5.365 -15.253 -6.780 1.00 93.69 158 GLU A O 1
ATOM 1249 N N . ASN A 1 159 ? 6.470 -17.206 -6.936 1.00 94.75 159 ASN A N 1
ATOM 1250 C CA . ASN A 1 159 ? 5.399 -18.010 -6.346 1.00 94.75 159 ASN A CA 1
ATOM 1251 C C . ASN A 1 159 ? 5.442 -17.883 -4.819 1.00 94.75 159 ASN A C 1
ATOM 1253 O O . ASN A 1 159 ? 6.520 -17.918 -4.227 1.00 94.75 159 ASN A O 1
ATOM 1257 N N . SER A 1 160 ? 4.283 -17.826 -4.157 1.00 94.44 160 SER A N 1
ATOM 1258 C CA . SER A 1 160 ? 4.241 -17.701 -2.691 1.00 94.44 160 SER A CA 1
ATOM 1259 C C . SER A 1 160 ? 4.973 -18.824 -1.956 1.00 94.44 160 SER A C 1
ATOM 1261 O O . SER A 1 160 ? 5.610 -18.554 -0.945 1.00 94.44 160 SER A O 1
ATOM 1263 N N . ALA A 1 161 ? 4.925 -20.055 -2.476 1.00 93.25 161 ALA A N 1
ATOM 1264 C CA . ALA A 1 161 ? 5.568 -21.211 -1.855 1.00 93.25 161 ALA A CA 1
ATOM 1265 C C . ALA A 1 161 ? 7.103 -21.087 -1.813 1.00 93.25 161 ALA A C 1
ATOM 1267 O O . ALA A 1 161 ? 7.731 -21.587 -0.888 1.00 93.25 161 ALA A O 1
ATOM 1268 N N . GLU A 1 162 ? 7.710 -20.360 -2.755 1.00 91.88 162 GLU A N 1
ATOM 1269 C CA . GLU A 1 162 ? 9.165 -20.146 -2.786 1.00 91.88 162 GLU A CA 1
ATOM 1270 C C . GLU A 1 162 ? 9.619 -19.092 -1.763 1.00 91.88 162 GLU A C 1
ATOM 1272 O O . GLU A 1 162 ? 10.773 -19.079 -1.340 1.00 91.88 162 GLU A O 1
ATOM 1277 N N . VAL A 1 163 ? 8.710 -18.206 -1.341 1.00 92.25 163 VAL A N 1
ATOM 1278 C CA . VAL A 1 163 ? 9.008 -17.105 -0.409 1.00 92.25 163 VAL A CA 1
ATOM 1279 C C . VAL A 1 163 ? 8.560 -17.432 1.016 1.00 92.25 163 VAL A C 1
ATOM 1281 O O . VAL A 1 163 ? 9.294 -17.188 1.971 1.00 92.25 163 VAL A O 1
ATOM 1284 N N . TRP A 1 164 ? 7.357 -17.988 1.169 1.00 91.50 164 TRP A N 1
ATOM 1285 C CA . TRP A 1 164 ? 6.693 -18.221 2.455 1.00 91.50 164 TRP A CA 1
ATOM 1286 C C . TRP A 1 164 ? 6.332 -19.689 2.706 1.00 91.50 164 TRP A C 1
ATOM 1288 O O . TRP A 1 164 ? 5.635 -19.963 3.673 1.00 91.50 164 TRP A O 1
ATOM 1298 N N . GLN A 1 165 ? 6.787 -20.629 1.869 1.00 86.44 165 GLN A N 1
ATOM 1299 C CA . GLN A 1 165 ? 6.539 -22.082 1.982 1.00 86.44 165 GLN A CA 1
ATOM 1300 C C . GLN A 1 165 ? 5.075 -22.528 1.812 1.00 86.44 165 GLN A C 1
ATOM 1302 O O . GLN A 1 165 ? 4.830 -23.701 1.544 1.00 86.44 165 GLN A O 1
ATOM 1307 N N . ASP A 1 166 ? 4.118 -21.599 1.855 1.00 89.75 166 ASP A N 1
ATOM 1308 C CA . ASP A 1 166 ? 2.701 -21.858 1.617 1.00 89.75 166 ASP A CA 1
ATOM 1309 C C . ASP A 1 166 ? 2.287 -21.548 0.174 1.00 89.75 166 ASP A C 1
ATOM 1311 O O . ASP A 1 166 ? 2.546 -20.468 -0.376 1.00 89.75 166 ASP A O 1
ATOM 1315 N N . GLU A 1 167 ? 1.576 -22.486 -0.452 1.00 91.88 167 GLU A N 1
ATOM 1316 C CA . GLU A 1 167 ? 1.021 -22.298 -1.789 1.00 91.88 167 GLU A CA 1
ATOM 1317 C C . GLU A 1 167 ? -0.300 -21.517 -1.741 1.00 91.88 167 GLU A C 1
ATOM 1319 O O . GLU A 1 167 ? -1.308 -21.970 -1.198 1.00 91.88 167 GLU A O 1
ATOM 1324 N N . VAL A 1 168 ? -0.315 -20.346 -2.378 1.00 93.50 168 VAL A N 1
ATOM 1325 C CA . VAL A 1 168 ? -1.480 -19.467 -2.464 1.00 93.50 168 VAL A CA 1
ATOM 1326 C C . VAL A 1 168 ? -1.906 -19.355 -3.934 1.00 93.50 168 VAL A C 1
ATOM 1328 O O . VAL A 1 168 ? -1.126 -18.882 -4.764 1.00 93.50 168 VAL A O 1
ATOM 1331 N N . PRO A 1 169 ? -3.141 -19.754 -4.302 1.00 93.38 169 PRO A N 1
ATOM 1332 C CA . PRO A 1 169 ? -3.552 -19.881 -5.705 1.00 93.38 169 PRO A CA 1
ATOM 1333 C C . PRO A 1 169 ? -3.435 -18.607 -6.549 1.00 93.38 169 PRO A C 1
ATOM 1335 O O . PRO A 1 169 ? -3.235 -18.695 -7.756 1.00 93.38 169 PRO A O 1
ATOM 1338 N N . TYR A 1 170 ? -3.569 -17.434 -5.926 1.00 92.94 170 TYR A N 1
ATOM 1339 C CA . TYR A 1 170 ? -3.506 -16.129 -6.590 1.00 92.94 170 TYR A CA 1
ATOM 1340 C C . TYR A 1 170 ? -2.128 -15.448 -6.503 1.00 92.94 170 TYR A C 1
ATOM 1342 O O . TYR A 1 170 ? -1.941 -14.400 -7.114 1.00 92.94 170 TYR A O 1
ATOM 1350 N N . LEU A 1 171 ? -1.165 -16.017 -5.768 1.00 94.81 171 LEU A N 1
ATOM 1351 C CA . LEU A 1 171 ? 0.212 -15.515 -5.672 1.00 94.81 171 LEU A CA 1
ATOM 1352 C C . LEU A 1 171 ? 1.144 -16.435 -6.459 1.00 94.81 171 LEU A C 1
ATOM 1354 O O . LEU A 1 171 ? 1.935 -17.204 -5.906 1.00 94.81 171 LEU A O 1
ATOM 1358 N N . LYS A 1 172 ? 0.989 -16.376 -7.778 1.00 94.50 172 LYS A N 1
ATOM 1359 C CA . LYS A 1 172 ? 1.806 -17.122 -8.730 1.00 94.50 172 LYS A CA 1
ATOM 1360 C C . LYS A 1 172 ? 2.814 -16.204 -9.397 1.00 94.50 172 LYS A C 1
ATOM 1362 O O . LYS A 1 172 ? 2.538 -15.024 -9.619 1.00 94.50 172 LYS A O 1
ATOM 1367 N N . GLY A 1 173 ? 3.965 -16.770 -9.734 1.00 93.00 173 GLY A N 1
ATOM 1368 C CA . GLY A 1 173 ? 4.974 -16.055 -10.491 1.00 93.00 173 GLY A CA 1
ATOM 1369 C C . GLY A 1 173 ? 4.458 -15.705 -11.884 1.00 93.00 173 GLY A C 1
ATOM 1370 O O . GLY A 1 173 ? 3.999 -16.580 -12.621 1.00 93.00 173 GLY A O 1
ATOM 1371 N N . VAL A 1 174 ? 4.507 -14.423 -12.241 1.00 93.62 174 VAL A N 1
ATOM 1372 C CA . VAL A 1 174 ? 4.114 -13.913 -13.560 1.00 93.62 174 VAL A CA 1
ATOM 1373 C C . VAL A 1 174 ? 5.237 -13.083 -14.166 1.00 93.62 174 VAL A C 1
ATOM 1375 O O . VAL A 1 174 ? 5.999 -12.432 -13.455 1.00 93.62 174 VAL A O 1
ATOM 1378 N N . SER A 1 175 ? 5.344 -13.083 -15.495 1.00 92.50 175 SER A N 1
ATOM 1379 C CA . SER A 1 175 ? 6.334 -12.260 -16.195 1.00 92.50 175 SER A CA 1
ATOM 1380 C C . SER A 1 175 ? 6.065 -10.767 -15.976 1.00 92.50 175 SER A C 1
ATOM 1382 O O . SER A 1 175 ? 4.919 -10.322 -16.032 1.00 92.50 175 SER A O 1
ATOM 1384 N N . CYS A 1 176 ? 7.128 -9.987 -15.761 1.00 89.06 176 CYS A N 1
ATOM 1385 C CA . CYS A 1 176 ? 7.057 -8.536 -15.625 1.00 89.06 176 CYS A CA 1
ATOM 1386 C C . CYS A 1 176 ? 8.133 -7.874 -16.505 1.00 89.06 176 CYS A C 1
ATOM 1388 O O . CYS A 1 176 ? 9.288 -7.766 -16.084 1.00 89.06 176 CYS A O 1
ATOM 1390 N N . PRO A 1 177 ? 7.778 -7.416 -17.721 1.00 86.25 177 PRO A N 1
ATOM 1391 C CA . PRO A 1 177 ? 8.742 -6.815 -18.644 1.00 86.25 177 PRO A CA 1
ATOM 1392 C C . PRO A 1 177 ? 9.112 -5.368 -18.278 1.00 86.25 177 PRO A C 1
ATOM 1394 O O . PRO A 1 177 ? 10.051 -4.814 -18.841 1.00 86.25 177 PRO A O 1
ATOM 1397 N N . TYR A 1 178 ? 8.384 -4.740 -17.351 1.00 86.25 178 TYR A N 1
ATOM 1398 C CA . TYR A 1 178 ? 8.499 -3.306 -17.055 1.00 86.25 178 TYR A CA 1
ATOM 1399 C C . TYR A 1 178 ? 9.503 -2.974 -15.945 1.00 86.25 178 TYR A C 1
ATOM 1401 O O . TYR A 1 178 ? 9.901 -1.821 -15.810 1.00 86.25 178 TYR A O 1
ATOM 1409 N N . CYS A 1 179 ? 9.916 -3.968 -15.154 1.00 83.44 179 CYS A N 1
ATOM 1410 C CA . CYS A 1 179 ? 10.831 -3.792 -14.021 1.00 83.44 179 CYS A CA 1
ATOM 1411 C C . CYS A 1 179 ? 12.275 -4.199 -14.344 1.00 83.44 179 CYS A C 1
ATOM 1413 O O . CYS A 1 179 ? 13.058 -4.425 -13.422 1.00 83.44 179 CYS A O 1
ATOM 1415 N N . ALA A 1 180 ? 12.619 -4.350 -15.625 1.00 80.62 180 ALA A N 1
ATOM 1416 C CA . ALA A 1 180 ? 13.988 -4.636 -16.027 1.00 80.62 180 ALA A CA 1
ATOM 1417 C C . ALA A 1 180 ? 14.900 -3.486 -15.583 1.00 80.62 180 ALA A C 1
ATOM 1419 O O . ALA A 1 180 ? 14.747 -2.350 -16.030 1.00 80.62 180 ALA A O 1
ATOM 1420 N N . ASP A 1 181 ? 15.823 -3.789 -14.674 1.00 73.50 181 ASP A N 1
ATOM 1421 C CA . ASP A 1 181 ? 16.804 -2.821 -14.205 1.00 73.50 181 ASP A CA 1
ATOM 1422 C C . ASP A 1 181 ? 17.871 -2.635 -15.299 1.00 73.50 181 ASP A C 1
ATOM 1424 O O . ASP A 1 181 ? 18.503 -3.623 -15.688 1.00 73.50 181 ASP A O 1
ATOM 1428 N N . PRO A 1 182 ? 18.087 -1.411 -15.824 1.00 71.00 182 PRO A N 1
ATOM 1429 C CA . PRO A 1 182 ? 19.169 -1.155 -16.773 1.00 71.00 182 PRO A CA 1
ATOM 1430 C C . PRO A 1 182 ? 20.562 -1.364 -16.153 1.00 71.00 182 PRO A C 1
ATOM 1432 O O . PRO A 1 182 ? 21.529 -1.558 -16.889 1.00 71.00 182 PRO A O 1
ATOM 1435 N N . ALA A 1 183 ? 20.673 -1.353 -14.821 1.00 72.69 183 ALA A N 1
ATOM 1436 C CA . ALA A 1 183 ? 21.882 -1.628 -14.053 1.00 72.69 183 ALA A CA 1
ATOM 1437 C C . ALA A 1 183 ? 21.634 -2.759 -13.028 1.00 72.69 183 ALA A C 1
ATOM 1439 O O . ALA A 1 183 ? 21.729 -2.543 -11.821 1.00 72.69 183 ALA A O 1
ATOM 1440 N N . PRO A 1 184 ? 21.379 -4.002 -13.483 1.00 71.44 184 PRO A N 1
ATOM 1441 C CA . PRO A 1 184 ? 20.886 -5.091 -12.631 1.00 71.44 184 PRO A CA 1
ATOM 1442 C C . PRO A 1 184 ? 21.911 -5.599 -11.606 1.00 71.44 184 PRO A C 1
ATOM 1444 O O . PRO A 1 184 ? 21.594 -6.446 -10.769 1.00 71.44 184 PRO A O 1
ATOM 1447 N N . VAL A 1 185 ? 23.159 -5.135 -11.693 1.00 76.50 185 VAL A N 1
ATOM 1448 C CA . VAL A 1 185 ? 24.244 -5.526 -10.800 1.00 76.50 185 VAL A CA 1
ATOM 1449 C C . VAL A 1 185 ? 24.475 -4.412 -9.793 1.00 76.50 185 VAL A C 1
ATOM 1451 O O . VAL A 1 185 ? 25.063 -3.379 -10.109 1.00 76.50 185 VAL A O 1
ATOM 1454 N N . GLN A 1 186 ? 24.074 -4.660 -8.551 1.00 79.88 186 GLN A N 1
ATOM 1455 C CA . GLN A 1 186 ? 24.481 -3.841 -7.418 1.00 79.88 186 GLN A CA 1
ATOM 1456 C C . GLN A 1 186 ? 25.671 -4.503 -6.728 1.00 79.88 186 GLN A C 1
ATOM 1458 O O . GLN A 1 186 ? 25.627 -5.682 -6.382 1.00 79.88 186 GLN A O 1
ATOM 1463 N N . THR A 1 187 ? 26.754 -3.746 -6.548 1.00 87.00 187 THR A N 1
ATOM 1464 C CA . THR A 1 187 ? 27.963 -4.229 -5.870 1.00 87.00 187 THR A CA 1
ATOM 1465 C C . THR A 1 187 ? 28.075 -3.566 -4.508 1.00 87.00 187 THR A C 1
ATOM 1467 O O . THR A 1 187 ? 28.102 -2.341 -4.411 1.00 87.00 187 THR A O 1
ATOM 1470 N N . VAL A 1 188 ? 28.188 -4.376 -3.456 1.00 88.69 188 VAL A N 1
ATOM 1471 C CA . VAL A 1 188 ? 28.478 -3.907 -2.099 1.00 88.69 188 VAL A CA 1
ATOM 1472 C C . VAL A 1 188 ? 29.845 -4.446 -1.693 1.00 88.69 188 VAL A C 1
ATOM 1474 O O . VAL A 1 188 ? 30.054 -5.655 -1.660 1.00 88.69 188 VAL A O 1
ATOM 1477 N N . ASN A 1 189 ? 30.782 -3.550 -1.380 1.00 91.56 189 ASN A N 1
ATOM 1478 C CA . ASN A 1 189 ? 32.111 -3.924 -0.904 1.00 91.56 189 ASN A CA 1
ATOM 1479 C C . ASN A 1 189 ? 32.124 -3.955 0.625 1.00 91.56 189 ASN A C 1
ATOM 1481 O O . ASN A 1 189 ? 31.920 -2.930 1.275 1.00 91.56 189 ASN A O 1
ATOM 1485 N N . LEU A 1 190 ? 32.397 -5.125 1.198 1.00 92.31 190 LEU A N 1
ATOM 1486 C CA . LEU A 1 190 ? 32.529 -5.317 2.640 1.00 92.31 190 LEU A CA 1
ATOM 1487 C C . LEU A 1 190 ? 33.954 -5.761 2.963 1.00 92.31 190 LEU A C 1
ATOM 1489 O O . LEU A 1 190 ? 34.529 -6.595 2.265 1.00 92.31 190 LEU A O 1
ATOM 1493 N N . LYS A 1 191 ? 34.528 -5.236 4.051 1.00 94.56 191 LYS A N 1
ATOM 1494 C CA . LYS A 1 191 ? 35.762 -5.808 4.604 1.00 94.56 191 LYS A CA 1
ATOM 1495 C C . LYS A 1 191 ? 35.457 -7.206 5.130 1.00 94.56 191 LYS A C 1
ATOM 1497 O O . LYS A 1 191 ? 34.441 -7.389 5.798 1.00 94.56 191 LYS A O 1
ATOM 1502 N N . THR A 1 192 ? 36.364 -8.157 4.917 1.00 92.62 192 THR A N 1
ATOM 1503 C CA . THR A 1 192 ? 36.218 -9.535 5.417 1.00 92.62 192 THR A CA 1
ATOM 1504 C C . THR A 1 192 ? 35.936 -9.574 6.919 1.00 92.62 192 THR A C 1
ATOM 1506 O O . THR A 1 192 ? 35.076 -10.323 7.363 1.00 92.62 192 THR A O 1
ATOM 1509 N N . SER A 1 193 ? 36.588 -8.707 7.701 1.00 93.06 193 SER A N 1
ATOM 1510 C CA . SER A 1 193 ? 36.334 -8.590 9.141 1.00 93.06 193 SER A CA 1
ATOM 1511 C C . SER A 1 193 ? 34.899 -8.163 9.463 1.00 93.06 193 SER A C 1
ATOM 1513 O O . SER A 1 193 ? 34.283 -8.729 10.360 1.00 93.06 193 SER A O 1
ATOM 1515 N N . SER A 1 194 ? 34.344 -7.202 8.719 1.00 90.06 194 SER A N 1
ATOM 1516 C CA . SER A 1 194 ? 32.951 -6.769 8.869 1.00 90.06 194 SER A CA 1
ATOM 1517 C C . SER A 1 194 ? 31.966 -7.848 8.426 1.00 90.06 194 SER A C 1
ATOM 1519 O O . SER A 1 194 ? 30.940 -8.024 9.070 1.00 90.06 194 SER 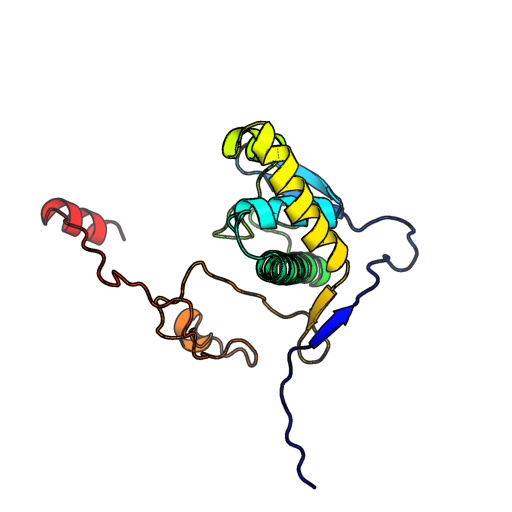A O 1
ATOM 1521 N N . PHE A 1 195 ? 32.276 -8.582 7.356 1.00 91.44 195 PHE A N 1
ATOM 1522 C CA . PHE A 1 195 ? 31.437 -9.679 6.880 1.00 91.44 195 PHE A CA 1
ATOM 1523 C C . PHE A 1 195 ? 31.365 -10.821 7.901 1.00 91.44 195 PHE A C 1
ATOM 1525 O O . PHE A 1 195 ? 30.268 -11.221 8.281 1.00 91.44 195 PHE A O 1
ATOM 1532 N N . ASN A 1 196 ? 32.513 -11.271 8.417 1.00 89.62 196 ASN A N 1
ATOM 1533 C CA . ASN A 1 196 ? 32.568 -12.327 9.432 1.00 89.62 196 ASN A CA 1
ATOM 1534 C C . ASN A 1 196 ? 31.818 -11.914 10.702 1.00 89.62 196 ASN A C 1
ATOM 1536 O O . ASN A 1 196 ? 30.973 -12.653 11.193 1.00 89.62 196 ASN A O 1
ATOM 1540 N N . TYR A 1 197 ? 32.029 -10.678 11.158 1.00 89.50 197 TYR A N 1
ATOM 1541 C CA . TYR A 1 197 ? 31.308 -10.136 12.306 1.00 89.50 197 TYR A CA 1
ATOM 1542 C C . TYR A 1 197 ? 29.777 -10.149 12.139 1.00 89.50 197 TYR A C 1
ATOM 1544 O O . TYR A 1 197 ? 29.052 -10.361 13.109 1.00 89.50 197 TYR A O 1
ATOM 1552 N N . LEU A 1 198 ? 29.265 -9.908 10.926 1.00 89.88 198 LEU A N 1
ATOM 1553 C CA . LEU A 1 198 ? 27.826 -9.958 10.647 1.00 89.88 198 LEU A CA 1
ATOM 1554 C C . LEU A 1 198 ? 27.279 -11.392 10.613 1.00 89.88 198 LEU A C 1
ATOM 1556 O O . LEU A 1 198 ? 26.124 -11.594 10.982 1.00 89.88 198 LEU A O 1
ATOM 1560 N N . LEU A 1 199 ? 28.079 -12.371 10.182 1.00 88.00 199 LEU A N 1
ATOM 1561 C CA . LEU A 1 199 ? 27.679 -13.781 10.168 1.00 88.00 199 LEU A CA 1
ATOM 1562 C C . LEU A 1 199 ? 27.627 -14.384 11.576 1.00 88.00 199 LEU A C 1
ATOM 1564 O O . LEU A 1 199 ? 26.699 -15.135 11.868 1.00 88.00 199 LEU A O 1
ATOM 1568 N N . ASP A 1 200 ? 28.560 -14.000 12.447 1.00 87.44 200 ASP A N 1
ATOM 1569 C CA . ASP A 1 200 ? 28.674 -14.523 13.816 1.00 87.44 200 ASP A CA 1
ATOM 1570 C C . ASP A 1 200 ? 27.608 -13.960 14.780 1.00 87.44 200 ASP A C 1
ATOM 1572 O O . ASP A 1 200 ? 27.511 -14.385 15.927 1.00 87.44 200 ASP A O 1
ATOM 1576 N N . ARG A 1 201 ? 26.802 -12.988 14.333 1.00 69.25 201 ARG A N 1
ATOM 1577 C CA . ARG A 1 201 ? 25.730 -12.348 15.119 1.00 69.25 201 ARG A CA 1
ATOM 1578 C C . ARG A 1 201 ? 24.363 -13.041 15.027 1.00 69.25 201 ARG A C 1
ATOM 1580 O O . ARG A 1 201 ? 23.385 -12.467 15.509 1.00 69.25 201 ARG A O 1
ATOM 1587 N N . LYS A 1 202 ? 24.274 -14.205 14.383 1.00 50.41 202 LYS A N 1
ATOM 1588 C CA . LYS A 1 202 ? 23.029 -14.983 14.292 1.00 50.41 202 LYS A CA 1
ATOM 1589 C C . LYS A 1 202 ? 22.754 -15.799 15.547 1.00 50.41 202 LYS A C 1
ATOM 1591 O O . LYS A 1 202 ? 23.702 -16.433 16.053 1.00 50.41 202 LYS A O 1
#

Secondary structure (DSSP, 8-state):
---------EEEE---B-TT--SBPEEEEEETTTTEEEEEEHHHHHHHHHHHHS-TTS-HHHHHHHHHHHHHHHHHHHHTT----TTSTT-SEES-TTTS-----HHHHHHHH-HHHHHHHHHHHHHHHHHTTTEEEEETTEE------S--TTS-PPPHHHHHSS--TT------GGG--SS--------HHHHHHHHTT-

Foldseek 3Di:
DDPPPPQDWDKDQDPPDDVPDPDADWFFEQEPVVRDTDIDRLLLFLLFQLLFADDLPDDLVVLLVSSQLLSLQLVLLVVVPNPCPVVRGPGSYYCDVVGHTHGDDLVVLCVVQPDPVSVVSSVSSSVSNVVCPRIYIDGPNHRDNSDDDDAPQQAFFDACCVVPVDGDPPRHTDGDRPRNDPCSDDDDDDDPVRVVVVVVVD

Sequence (202 aa):
MFLFGLSLIYLKKCGFLIPGQKELLQVRLYQHKTGEIVSLPLEEYINGVVAAEMPAEFPEEALKAQAVAARTYVLKRIKAGGLANNIHPGADICDDHRHGQAWISPPEMQSRWGLINYYRYHQKIKQAVNDTRGIVLAYQGQLIDPVYHSSCGGRGTENSAEVWQDEVPYLKGVSCPYCADPAPVQTVNLKTSSFNYLLDRK